Protein AF-0000000079784363 (afdb_homodimer)

Sequence (356 aa):
MTYLFDPSVLEKLSLDSIINGKDVTTNPDDKSHQYQLRPLKSSDYDYLRLLKQLTEVGDVSENDFDKRFNEFVARPRTYFIIVLEDLVSKKMVGCATLVVELKIIHKCSKRGHIEDVVVDEDCRKQGFGKLLIGTLIKVGEAEGCYKISLDCNQDKAIFYERNGFKQETISMCVRLSHMTYLFDPSVLEKLSLDSIINGKDVTTNPDDKSHQYQLRPLKSSDYDYLRLLKQLTEVGDVSENDFDKRFNEFVARPRTYFIIVLEDLVSKKMVGCATLVVELKIIHKCSKRGHIEDVVVDEDCRKQGFGKLLIGTLIKVGEAEGCYKISLDCNQDKAIFYERNGFKQETISMCVRLSH

Organism: Hymenolepis diminuta (NCBI:txid6216)

Foldseek 3Di:
DDFLDDLVLLVVFPLCVQCPPPQEDSDPVDPPGQKYKGGDDLPPPVVVVQLVVVDDPPDADNVNSNVVSVVSSVDPPAKGKMWMAGSVVRDTFWIKIWGWAFDPPPVRFIEIEIDRTGGHPVCPPVSVSLSRVLSSVRSCVVRGHPYYDYDDDPVCQVVVVVSVDDDDDHDDDDDDDD/DDFLDDLVLLVVFPLCVQCPPPQEDSDPPDPPGQKYKGGDDLPPPVVVVQLVVVDDPPDADNVNSNVVSVVSSVDPPAKGKMWMAGSVVRDTFWIKIWGWAFDPPPVRFIEIEIDRTGGHPVCPPVSVSLSRVLSSVRSCVVRGHPYYDYDDDPVCQVVVVVSVDDDDDHDDDDDDDD

Solvent-accessible surface area (backbone atoms only — not comparable to full-atom values): 19461 Å² total; per-residue (Å²): 128,49,58,62,50,70,51,62,66,61,52,71,46,89,47,61,84,60,41,59,95,48,56,59,35,46,49,90,84,59,77,87,38,51,27,37,45,40,46,40,44,68,73,48,66,70,53,52,64,55,49,48,77,74,45,68,30,68,85,65,48,72,67,54,49,47,52,49,49,50,55,49,51,65,29,75,89,26,63,49,44,37,31,34,30,31,63,81,80,69,41,72,42,29,36,31,29,34,40,49,40,85,38,64,51,55,48,53,28,27,37,28,37,50,42,77,73,39,56,33,83,92,53,56,93,70,54,54,64,58,35,52,52,54,48,47,52,52,50,33,50,74,73,47,22,45,33,38,33,34,72,41,50,73,90,51,44,62,65,43,41,75,71,62,29,42,78,75,34,34,24,32,34,37,76,43,89,129,130,48,58,61,49,70,51,62,66,60,53,73,48,90,47,60,84,61,41,60,94,48,59,60,34,43,49,90,84,58,77,88,40,51,27,36,46,40,45,40,43,68,74,48,67,69,53,55,62,54,48,48,76,74,46,69,31,67,85,65,49,73,65,53,48,46,52,50,50,49,54,48,53,64,29,77,87,27,64,49,44,36,31,35,29,31,62,81,80,68,40,73,43,31,36,32,29,34,40,47,40,86,38,66,51,54,47,53,26,26,36,28,37,51,43,77,73,40,57,32,82,92,53,56,94,70,53,56,65,58,34,50,52,53,48,47,52,52,50,34,51,75,73,47,22,45,33,37,32,36,72,40,52,75,88,50,44,64,63,45,40,75,72,62,30,41,78,75,36,34,24,33,34,35,75,42,89,130

Structure (mmCIF, N/CA/C/O backbone):
data_AF-0000000079784363-model_v1
#
loop_
_entity.id
_entity.type
_entity.pdbx_description
1 polymer 'Glucosamine 6-phosphate N-acetyltransferase'
#
loop_
_atom_site.group_PDB
_atom_site.id
_atom_site.type_symbol
_atom_site.label_atom_id
_atom_site.label_alt_id
_atom_site.label_comp_id
_atom_site.label_asym_id
_atom_site.label_entity_id
_atom_site.label_seq_id
_atom_site.pdbx_PDB_ins_code
_atom_site.Cartn_x
_atom_site.Cartn_y
_atom_site.Cartn_z
_atom_site.occupancy
_atom_site.B_iso_or_equiv
_atom_site.auth_seq_id
_atom_site.auth_comp_id
_atom_site.auth_asym_id
_atom_site.auth_atom_id
_atom_site.pdbx_PDB_model_num
ATOM 1 N N . MET A 1 1 ? -19.406 13.695 13.875 1 86.31 1 MET A N 1
ATOM 2 C CA . MET A 1 1 ? -17.969 13.742 13.672 1 86.31 1 MET A CA 1
ATOM 3 C C . MET A 1 1 ? -17.297 12.508 14.266 1 86.31 1 MET A C 1
ATOM 5 O O . MET A 1 1 ? -17.547 12.148 15.414 1 86.31 1 MET A O 1
ATOM 9 N N . THR A 1 2 ? -16.531 11.758 13.469 1 94.81 2 THR A N 1
ATOM 10 C CA . THR A 1 2 ? -15.828 10.578 13.953 1 94.81 2 THR A CA 1
ATOM 11 C C . THR A 1 2 ? -14.375 10.57 13.469 1 94.81 2 THR A C 1
ATOM 13 O O . THR A 1 2 ? -14.07 11.117 12.406 1 94.81 2 THR A O 1
ATOM 16 N N . TYR A 1 3 ? -13.492 10.102 14.391 1 96.88 3 TYR A N 1
ATOM 17 C CA . TYR A 1 3 ? -12.102 9.891 13.984 1 96.88 3 TYR A CA 1
ATOM 18 C C . TYR A 1 3 ? -11.977 8.68 13.07 1 96.88 3 TYR A C 1
ATOM 20 O O . TYR A 1 3 ? -12.742 7.719 13.188 1 96.88 3 TYR A O 1
ATOM 28 N N . LEU A 1 4 ? -11.062 8.789 12.172 1 97.94 4 LEU A N 1
ATOM 29 C CA . LEU A 1 4 ? -10.812 7.684 11.25 1 97.94 4 LEU A CA 1
ATOM 30 C C . LEU A 1 4 ? -10.453 6.414 12.016 1 97.94 4 LEU A C 1
ATOM 32 O O . LEU A 1 4 ? -10.844 5.312 11.617 1 97.94 4 LEU A O 1
ATOM 36 N N . PHE A 1 5 ? -9.672 6.531 13.039 1 97.56 5 PHE A N 1
ATOM 37 C CA . PHE A 1 5 ? -9.367 5.449 13.961 1 97.56 5 PHE A CA 1
ATOM 38 C C . PHE A 1 5 ? -9.289 5.965 15.398 1 97.56 5 PHE A C 1
ATOM 40 O O . PHE A 1 5 ? -9.312 7.176 15.625 1 97.56 5 PHE A O 1
ATOM 47 N N . ASP A 1 6 ? -9.273 5.059 16.375 1 96.44 6 ASP A N 1
ATOM 48 C CA . ASP A 1 6 ? -9.281 5.426 17.781 1 96.44 6 ASP A CA 1
ATOM 49 C C . ASP A 1 6 ? -8.047 6.25 18.141 1 96.44 6 ASP A C 1
ATOM 51 O O . ASP A 1 6 ? -6.918 5.777 18 1 96.44 6 ASP A O 1
ATOM 55 N N . PRO A 1 7 ? -8.273 7.484 18.656 1 96 7 PRO A N 1
ATOM 56 C CA . PRO A 1 7 ? -7.141 8.352 19 1 96 7 PRO A CA 1
ATOM 57 C C . PRO A 1 7 ? -6.199 7.719 20.031 1 96 7 PRO A C 1
ATOM 59 O O . PRO A 1 7 ? -5.027 8.102 20.109 1 96 7 PRO A O 1
ATOM 62 N N . SER A 1 8 ? -6.664 6.793 20.797 1 95.88 8 SER A N 1
ATOM 63 C CA . SER A 1 8 ? -5.84 6.137 21.812 1 95.88 8 SER A CA 1
ATOM 64 C C . SER A 1 8 ? -4.652 5.422 21.172 1 95.88 8 SER A C 1
ATOM 66 O O . SER A 1 8 ? -3.65 5.152 21.844 1 95.88 8 SER A O 1
ATOM 68 N N . VAL A 1 9 ? -4.777 5.117 19.906 1 96.19 9 VAL A N 1
ATOM 69 C CA . VAL A 1 9 ? -3.682 4.5 19.156 1 96.19 9 VAL A CA 1
ATOM 70 C C . VAL A 1 9 ? -2.445 5.391 19.234 1 96.19 9 VAL A C 1
ATOM 72 O O . VAL A 1 9 ? -1.327 4.902 19.406 1 96.19 9 VAL A O 1
ATOM 75 N N . LEU A 1 10 ? -2.65 6.676 19.094 1 96.88 10 LEU A N 1
ATOM 76 C CA . LEU A 1 10 ? -1.543 7.629 19.141 1 96.88 10 LEU A CA 1
ATOM 77 C C . LEU A 1 10 ? -1.116 7.91 20.562 1 96.88 10 LEU A C 1
ATOM 79 O O . LEU A 1 10 ? 0.073 8.078 20.844 1 96.88 10 LEU A O 1
ATOM 83 N N . GLU A 1 11 ? -2.043 7.965 21.422 1 94.56 11 GLU A N 1
ATOM 84 C CA . GLU A 1 11 ? -1.768 8.281 22.828 1 94.56 11 GLU A CA 1
ATOM 85 C C . GLU A 1 11 ? -0.882 7.215 23.469 1 94.56 11 GLU A C 1
ATOM 87 O O . GLU A 1 11 ? -0.106 7.516 24.375 1 94.56 11 GLU A O 1
ATOM 92 N N . LYS A 1 12 ? -1.018 5.996 23.047 1 94.12 12 LYS A N 1
ATOM 93 C CA . LYS A 1 12 ? -0.324 4.867 23.672 1 94.12 12 LYS A CA 1
ATOM 94 C C . LYS A 1 12 ? 1.102 4.742 23.141 1 94.12 12 LYS A C 1
ATOM 96 O O . LYS A 1 12 ? 1.9 3.967 23.672 1 94.12 12 LYS A O 1
ATOM 101 N N . LEU A 1 13 ? 1.376 5.488 22.094 1 94 13 LEU A N 1
ATOM 102 C CA . LEU A 1 13 ? 2.709 5.41 21.516 1 94 13 LEU A CA 1
ATOM 103 C C . LEU A 1 13 ? 3.721 6.176 22.359 1 94 13 LEU A C 1
ATOM 105 O O . LEU A 1 13 ? 3.391 7.207 22.953 1 94 13 LEU A O 1
ATOM 109 N N . SER A 1 14 ? 4.898 5.668 22.516 1 89.44 14 SER A N 1
ATOM 110 C CA . SER A 1 14 ? 5.996 6.402 23.125 1 89.44 14 SER A CA 1
ATOM 111 C C . SER A 1 14 ? 6.578 7.441 22.172 1 89.44 14 SER A C 1
ATOM 113 O O . SER A 1 14 ? 7.559 7.172 21.484 1 89.44 14 SER A O 1
ATOM 115 N N . LEU A 1 15 ? 5.965 8.594 22.188 1 91.5 15 LEU A N 1
ATOM 116 C CA . LEU A 1 15 ? 6.344 9.609 21.203 1 91.5 15 LEU A CA 1
ATOM 117 C C . LEU A 1 15 ? 7.195 10.695 21.859 1 91.5 15 LEU A C 1
ATOM 119 O O . LEU A 1 15 ? 7.508 11.703 21.219 1 91.5 15 LEU A O 1
ATOM 123 N N . ASP A 1 16 ? 7.57 10.562 23.031 1 87.38 16 ASP A N 1
ATOM 124 C CA . ASP A 1 16 ? 8.258 11.594 23.797 1 87.38 16 ASP A CA 1
ATOM 125 C C . ASP A 1 16 ? 9.5 12.102 23.062 1 87.38 16 ASP A C 1
ATOM 127 O O . ASP A 1 16 ? 9.719 13.305 22.953 1 87.38 16 ASP A O 1
ATOM 131 N N . SER A 1 17 ? 10.25 11.195 22.562 1 86 17 SER A N 1
ATOM 132 C CA . SER A 1 17 ? 11.484 11.578 21.891 1 86 17 SER A CA 1
ATOM 133 C C . SER A 1 17 ? 11.211 12.328 20.594 1 86 17 SER A C 1
ATOM 135 O O . SER A 1 17 ? 12.023 13.141 20.156 1 86 17 SER A O 1
ATOM 137 N N . ILE A 1 18 ? 10.086 12.141 20.016 1 87.75 18 ILE A N 1
ATOM 138 C CA . ILE A 1 18 ? 9.734 12.703 18.719 1 87.75 18 ILE A CA 1
ATOM 139 C C . ILE A 1 18 ? 9.094 14.07 18.891 1 87.75 18 ILE A C 1
ATOM 141 O O . ILE A 1 18 ? 9.305 14.977 18.094 1 87.75 18 ILE A O 1
ATOM 145 N N . ILE A 1 19 ? 8.328 14.164 20 1 86.88 19 ILE A N 1
ATOM 146 C CA . ILE A 1 19 ? 7.566 15.398 20.188 1 86.88 19 ILE A CA 1
ATOM 147 C C . ILE A 1 19 ? 8.344 16.359 21.078 1 86.88 19 ILE A C 1
ATOM 149 O O . ILE A 1 19 ? 7.949 17.516 21.25 1 86.88 19 ILE A O 1
ATOM 153 N N . ASN A 1 20 ? 9.422 15.844 21.609 1 82.5 20 ASN A N 1
ATOM 154 C CA . ASN A 1 20 ? 10.195 16.672 22.531 1 82.5 20 ASN A CA 1
ATOM 155 C C . ASN A 1 20 ? 10.539 18.031 21.906 1 82.5 20 ASN A C 1
ATOM 157 O O . ASN A 1 20 ? 11.023 18.094 20.781 1 82.5 20 ASN A O 1
ATOM 161 N N . GLY A 1 21 ? 10.305 19.031 22.656 1 82.62 21 GLY A N 1
ATOM 162 C CA . GLY A 1 21 ? 10.617 20.375 22.219 1 82.62 21 GLY A CA 1
ATOM 163 C C . GLY A 1 21 ? 9.531 21 21.359 1 82.62 21 GLY A C 1
ATOM 164 O O . GLY A 1 21 ? 9.625 22.172 20.984 1 82.62 21 GLY A O 1
ATOM 165 N N . LYS A 1 22 ? 8.609 20.141 21.094 1 87.56 22 LYS A N 1
ATOM 166 C CA . LYS A 1 22 ? 7.488 20.656 20.312 1 87.56 22 LYS A CA 1
ATOM 167 C C . LYS A 1 22 ? 6.246 20.812 21.188 1 87.56 22 LYS A C 1
ATOM 169 O O . LYS A 1 22 ? 6.062 20.078 22.156 1 87.56 22 LYS A O 1
ATOM 174 N N . ASP A 1 23 ? 5.508 21.828 21.172 1 94.25 23 ASP A N 1
ATOM 175 C CA . ASP A 1 23 ? 4.27 22.031 21.922 1 94.25 23 ASP A CA 1
ATOM 176 C C . ASP A 1 23 ? 3.115 21.266 21.297 1 94.25 23 ASP A C 1
ATOM 178 O O . ASP A 1 23 ? 2.125 21.844 20.859 1 94.25 23 ASP A O 1
ATOM 182 N N . VAL A 1 24 ? 3.285 19.875 21.234 1 96.62 24 VAL A N 1
ATOM 183 C CA . VAL A 1 24 ? 2.342 18.984 20.562 1 96.62 24 VAL A CA 1
ATOM 184 C C . VAL A 1 24 ? 1.723 18.031 21.578 1 96.62 24 VAL A C 1
ATOM 186 O O . VAL A 1 24 ? 2.418 17.5 22.453 1 96.62 24 VAL A O 1
ATOM 189 N N . THR A 1 25 ? 0.458 17.797 21.578 1 96.12 25 THR A N 1
ATOM 190 C CA . THR A 1 25 ? -0.234 16.797 22.391 1 96.12 25 THR A CA 1
ATOM 191 C C . THR A 1 25 ? -0.938 15.773 21.5 1 96.12 25 THR A C 1
ATOM 193 O O . THR A 1 25 ? -1.3 16.062 20.359 1 96.12 25 THR A O 1
ATOM 196 N N . THR A 1 26 ? -1.077 14.516 21.953 1 95.88 26 THR A N 1
ATOM 197 C CA . THR A 1 26 ? -1.879 13.492 21.281 1 95.88 26 THR A CA 1
ATOM 198 C C . THR A 1 26 ? -3.188 13.258 22.031 1 95.88 26 THR A C 1
ATOM 200 O O . THR A 1 26 ? -4.031 12.477 21.594 1 95.88 26 THR A O 1
ATOM 203 N N . ASN A 1 27 ? -3.262 13.914 23.172 1 93.44 27 ASN A N 1
ATOM 204 C CA . ASN A 1 27 ? -4.48 13.828 23.969 1 93.44 27 ASN A CA 1
ATOM 205 C C . ASN A 1 27 ? -5.57 14.75 23.438 1 93.44 27 ASN A C 1
ATOM 207 O O . ASN A 1 27 ? -5.418 15.969 23.438 1 93.44 27 ASN A O 1
ATOM 211 N N . PRO A 1 28 ? -6.652 14.172 22.984 1 91.5 28 PRO A N 1
ATOM 212 C CA . PRO A 1 28 ? -7.703 15 22.391 1 91.5 28 PRO A CA 1
ATOM 213 C C . PRO A 1 28 ? -8.312 15.992 23.375 1 91.5 28 PRO A C 1
ATOM 215 O O . PRO A 1 28 ? -8.891 17 22.969 1 91.5 28 PRO A O 1
ATOM 218 N N . ASP A 1 29 ? -8.148 15.789 24.641 1 92.25 29 ASP A N 1
ATOM 219 C CA . ASP A 1 29 ? -8.781 16.625 25.656 1 92.25 29 ASP A CA 1
ATOM 220 C C . ASP A 1 29 ? -7.812 17.688 26.172 1 92.25 29 ASP A C 1
ATOM 222 O O . ASP A 1 29 ? -8.203 18.578 26.938 1 92.25 29 ASP A O 1
ATOM 226 N N . ASP A 1 30 ? -6.562 17.547 25.781 1 91.12 30 ASP A N 1
ATOM 227 C CA . ASP A 1 30 ? -5.555 18.516 26.203 1 91.12 30 ASP A CA 1
ATOM 228 C C . ASP A 1 30 ? -5.52 19.719 25.266 1 91.12 30 ASP A C 1
ATOM 230 O O . ASP A 1 30 ? -5.098 19.609 24.125 1 91.12 30 ASP A O 1
ATOM 234 N N . LYS A 1 31 ? -5.84 20.859 25.828 1 89.75 31 LYS A N 1
ATOM 235 C CA . LYS A 1 31 ? -5.875 22.078 25.016 1 89.75 31 LYS A CA 1
ATOM 236 C C . LYS A 1 31 ? -4.793 23.062 25.438 1 89.75 31 LYS A C 1
ATOM 238 O O . LYS A 1 31 ? -4.844 24.234 25.094 1 89.75 31 LYS A O 1
ATOM 243 N N . SER A 1 32 ? -3.867 22.562 26.188 1 93.88 32 SER A N 1
ATOM 244 C CA . SER A 1 32 ? -2.83 23.438 26.734 1 93.88 32 SER A CA 1
ATOM 245 C C . SER A 1 32 ? -1.637 23.531 25.781 1 93.88 32 SER A C 1
ATOM 247 O O . SER A 1 32 ? -0.716 24.328 26.016 1 93.88 32 SER A O 1
ATOM 249 N N . HIS A 1 33 ? -1.674 22.812 24.75 1 95.88 33 HIS A N 1
ATOM 250 C CA . HIS A 1 33 ? -0.591 22.812 23.781 1 95.88 33 HIS A CA 1
ATOM 251 C C . HIS A 1 33 ? -0.989 23.562 22.516 1 95.88 33 HIS A C 1
ATOM 253 O O . HIS A 1 33 ? -2.178 23.766 22.266 1 95.88 33 HIS A O 1
ATOM 259 N N . GLN A 1 34 ? -0.022 23.953 21.75 1 96.75 34 GLN A N 1
ATOM 260 C CA . GLN A 1 34 ? -0.292 24.672 20.516 1 96.75 34 GLN A CA 1
ATOM 261 C C . GLN A 1 34 ? -0.789 23.734 19.422 1 96.75 34 GLN A C 1
ATOM 263 O O . GLN A 1 34 ? -1.687 24.078 18.656 1 96.75 34 GLN A O 1
ATOM 268 N N . TYR A 1 35 ? -0.199 22.562 19.375 1 97.19 35 TYR A N 1
ATOM 269 C CA . TYR A 1 35 ? -0.545 21.641 18.297 1 97.19 35 TYR A CA 1
ATOM 270 C C . TYR A 1 35 ? -1.118 20.344 18.859 1 97.19 35 TYR A C 1
ATOM 272 O O . TYR A 1 35 ? -0.753 19.922 19.969 1 97.19 35 TYR A O 1
ATOM 280 N N . GLN A 1 36 ? -2.016 19.703 18.125 1 97.62 36 GLN A N 1
ATOM 281 C CA . GLN A 1 36 ? -2.547 18.391 18.422 1 97.62 36 GLN A CA 1
ATOM 282 C C . GLN A 1 36 ? -2.311 17.422 17.25 1 97.62 36 GLN A C 1
ATOM 284 O O . GLN A 1 36 ? -2.609 17.75 16.109 1 97.62 36 GLN A O 1
ATOM 289 N N . LEU A 1 37 ? -1.617 16.344 17.562 1 98 37 LEU A N 1
ATOM 290 C CA . LEU A 1 37 ? -1.502 15.234 16.625 1 98 37 LEU A CA 1
ATOM 291 C C . LEU A 1 37 ? -2.664 14.258 16.797 1 98 37 LEU A C 1
ATOM 293 O O . LEU A 1 37 ? -2.863 13.703 17.875 1 98 37 LEU A O 1
ATOM 297 N N . ARG A 1 38 ? -3.418 14.016 15.727 1 98.12 38 ARG A N 1
ATOM 298 C CA . ARG A 1 38 ? -4.637 13.227 15.836 1 98.12 38 ARG A CA 1
ATOM 299 C C . ARG A 1 38 ? -4.949 12.516 14.523 1 98.12 38 ARG A C 1
ATOM 301 O O . ARG A 1 38 ? -4.391 12.859 13.484 1 98.12 38 ARG A O 1
ATOM 308 N N . PRO A 1 39 ? -5.863 11.477 14.609 1 98.5 39 PRO A N 1
ATOM 309 C CA . PRO A 1 39 ? -6.359 10.906 13.352 1 98.5 39 PRO A CA 1
ATOM 310 C C . PRO A 1 39 ? -7.223 11.883 12.562 1 98.5 39 PRO A C 1
ATOM 312 O O . PRO A 1 39 ? -7.781 12.828 13.133 1 98.5 39 PRO A O 1
ATOM 315 N N . LEU A 1 40 ? -7.262 11.719 11.258 1 98.5 40 LEU A N 1
ATOM 316 C CA . LEU A 1 40 ? -8.203 12.445 10.414 1 98.5 40 LEU A CA 1
ATOM 317 C C . LEU A 1 40 ? -9.633 12.266 10.914 1 98.5 40 LEU A C 1
ATOM 319 O O . LEU A 1 40 ? -10.008 11.18 11.359 1 98.5 40 LEU A O 1
ATOM 323 N N . LYS A 1 41 ? -10.414 13.352 10.844 1 97.69 41 LYS A N 1
ATOM 324 C CA . LYS A 1 41 ? -11.828 13.32 11.219 1 97.69 41 LYS A CA 1
ATOM 325 C C . LYS A 1 41 ? -12.719 13.391 9.984 1 97.69 41 LYS A C 1
ATOM 327 O O . LYS A 1 41 ? -12.305 13.898 8.938 1 97.69 41 LYS A O 1
ATOM 332 N N . SER A 1 42 ? -13.961 12.883 10.195 1 97.94 42 SER A N 1
ATOM 333 C CA . SER A 1 42 ? -14.938 12.922 9.109 1 97.94 42 SER A CA 1
ATOM 334 C C . SER A 1 42 ? -15.281 14.359 8.734 1 97.94 42 SER A C 1
ATOM 336 O O . SER A 1 42 ? -15.734 14.617 7.613 1 97.94 42 SER A O 1
ATOM 338 N N . SER A 1 43 ? -14.992 15.328 9.594 1 97.31 43 SER A N 1
ATOM 339 C CA . SER A 1 43 ? -15.344 16.734 9.359 1 97.31 43 SER A CA 1
ATOM 340 C C . SER A 1 43 ? -14.164 17.5 8.773 1 97.31 43 SER A C 1
ATOM 342 O O . SER A 1 43 ? -14.258 18.719 8.555 1 97.31 43 SER A O 1
ATOM 344 N N . ASP A 1 44 ? -13.047 16.844 8.547 1 97.94 44 ASP A N 1
ATOM 345 C CA . ASP A 1 44 ? -11.805 17.516 8.148 1 97.94 44 ASP A CA 1
ATOM 346 C C . ASP A 1 44 ? -11.766 17.719 6.633 1 97.94 44 ASP A C 1
ATOM 348 O O . ASP A 1 44 ? -10.766 17.391 5.984 1 97.94 44 ASP A O 1
ATOM 352 N N . TYR A 1 45 ? -12.828 18.359 6.117 1 97.06 45 TYR A N 1
ATOM 353 C CA . TYR A 1 45 ? -12.844 18.625 4.68 1 97.06 45 TYR A CA 1
ATOM 354 C C . TYR A 1 45 ? -11.688 19.516 4.273 1 97.06 45 TYR A C 1
ATOM 356 O O . TYR A 1 45 ? -11.141 19.375 3.178 1 97.06 45 TYR A O 1
ATOM 364 N N . ASP A 1 46 ? -11.273 20.375 5.094 1 94.5 46 ASP A N 1
ATOM 365 C CA . ASP A 1 46 ? -10.188 21.312 4.812 1 94.5 46 ASP A CA 1
ATOM 366 C C . ASP A 1 46 ? -8.859 20.578 4.68 1 94.5 46 ASP A C 1
ATOM 368 O O . ASP A 1 46 ? -7.84 21.172 4.32 1 94.5 46 ASP A O 1
ATOM 372 N N . TYR A 1 47 ? -8.883 19.266 4.965 1 96.94 47 TYR A N 1
ATOM 373 C CA . TYR A 1 47 ? -7.77 18.359 4.703 1 96.94 47 TYR A CA 1
ATOM 374 C C . TYR A 1 47 ? -7.273 18.5 3.268 1 96.94 47 TYR A C 1
ATOM 376 O O . TYR A 1 47 ? -6.07 18.406 3.008 1 96.94 47 TYR A O 1
ATOM 384 N N . LEU A 1 48 ? -8.156 18.828 2.332 1 97.81 48 LEU A N 1
ATOM 385 C CA . LEU A 1 48 ? -7.863 18.953 0.909 1 97.81 48 LEU A CA 1
ATOM 386 C C . LEU A 1 48 ? -6.91 20.109 0.654 1 97.81 48 LEU A C 1
ATOM 388 O O . LEU A 1 48 ? -6.105 20.078 -0.278 1 97.81 48 LEU A O 1
ATOM 392 N N . ARG A 1 49 ? -7.012 21.109 1.477 1 96.62 49 ARG A N 1
ATOM 393 C CA . ARG A 1 49 ? -6.125 22.266 1.345 1 96.62 49 ARG A CA 1
ATOM 394 C C . ARG A 1 49 ? -4.664 21.844 1.485 1 96.62 49 ARG A C 1
ATOM 396 O O . ARG A 1 49 ? -3.809 22.297 0.719 1 96.62 49 ARG A O 1
ATOM 403 N N . LEU A 1 50 ? -4.34 21 2.447 1 97.25 50 LEU A N 1
ATOM 404 C CA . LEU A 1 50 ? -2.988 20.484 2.648 1 97.25 50 LEU A CA 1
ATOM 405 C C . LEU A 1 50 ? -2.549 19.625 1.468 1 97.25 50 LEU A C 1
ATOM 407 O O . LEU A 1 50 ? -1.441 19.797 0.952 1 97.25 50 LEU A O 1
ATOM 411 N N . LEU A 1 51 ? -3.467 18.75 1.033 1 98.06 51 LEU A N 1
ATOM 412 C CA . LEU A 1 51 ? -3.139 17.812 -0.038 1 98.06 51 LEU A CA 1
ATOM 413 C C . LEU A 1 51 ? -2.842 18.547 -1.336 1 98.06 51 LEU A C 1
ATOM 415 O O . LEU A 1 51 ? -2.023 18.094 -2.141 1 98.06 51 LEU A O 1
ATOM 419 N N . LYS A 1 52 ? -3.453 19.719 -1.526 1 97.62 52 LYS A N 1
ATOM 420 C CA . LYS A 1 52 ? -3.258 20.516 -2.734 1 97.62 52 LYS A CA 1
ATOM 421 C C . LYS A 1 52 ? -1.811 20.984 -2.855 1 97.62 52 LYS A C 1
ATOM 423 O O . LYS A 1 52 ? -1.334 21.266 -3.957 1 97.62 52 LYS A O 1
ATOM 428 N N . GLN A 1 53 ? -1.178 21.125 -1.718 1 96.94 53 GLN A N 1
ATOM 429 C CA . GLN A 1 53 ? 0.219 21.547 -1.74 1 96.94 53 GLN A CA 1
ATOM 430 C C . GLN A 1 53 ? 1.127 20.406 -2.211 1 96.94 53 GLN A C 1
ATOM 432 O O . GLN A 1 53 ? 2.303 20.625 -2.506 1 96.94 53 GLN A O 1
ATOM 437 N N . LEU A 1 54 ? 0.591 19.203 -2.26 1 95.5 54 LEU A N 1
ATOM 438 C CA . LEU A 1 54 ? 1.354 18.016 -2.643 1 95.5 54 LEU A CA 1
ATOM 439 C C . LEU A 1 54 ? 1.188 17.719 -4.129 1 95.5 54 LEU A C 1
ATOM 441 O O . LEU A 1 54 ? 2.16 17.406 -4.816 1 95.5 54 LEU A O 1
ATOM 445 N N . THR A 1 55 ? -0.015 17.75 -4.602 1 94.75 55 THR A N 1
ATOM 446 C CA . THR A 1 55 ? -0.349 17.328 -5.961 1 94.75 55 THR A CA 1
ATOM 447 C C . THR A 1 55 ? -1.754 17.797 -6.336 1 94.75 55 THR A C 1
ATOM 449 O O . THR A 1 55 ? -2.406 18.5 -5.566 1 94.75 55 THR A O 1
ATOM 452 N N . GLU A 1 56 ? -2.18 17.344 -7.539 1 95.44 56 GLU A N 1
ATOM 453 C CA . GLU A 1 56 ? -3.533 17.641 -7.992 1 95.44 56 GLU A CA 1
ATOM 454 C C . GLU A 1 56 ? -4.57 16.875 -7.176 1 95.44 56 GLU A C 1
ATOM 456 O O . GLU A 1 56 ? -4.508 15.641 -7.082 1 95.44 56 GLU A O 1
ATOM 461 N N . VAL A 1 57 ? -5.438 17.578 -6.59 1 96.5 57 VAL A N 1
ATOM 462 C CA . VAL A 1 57 ? -6.516 16.938 -5.836 1 96.5 57 VAL A CA 1
ATOM 463 C C . VAL A 1 57 ? -7.754 16.812 -6.723 1 96.5 57 VAL A C 1
ATOM 465 O O . VAL A 1 57 ? -8.445 15.789 -6.676 1 96.5 57 VAL A O 1
ATOM 468 N N . GLY A 1 58 ? -7.945 17.75 -7.594 1 94.81 58 GLY A N 1
ATOM 469 C CA . GLY A 1 58 ? -9.109 17.766 -8.469 1 94.81 58 GLY A CA 1
ATOM 470 C C . GLY A 1 58 ? -10.375 18.203 -7.762 1 94.81 58 GLY A C 1
ATOM 471 O O . GLY A 1 58 ? -10.32 18.828 -6.703 1 94.81 58 GLY A O 1
ATOM 472 N N . ASP A 1 59 ? -11.516 18 -8.414 1 95.25 59 ASP A N 1
ATOM 473 C CA . ASP A 1 59 ? -12.805 18.406 -7.867 1 95.25 59 ASP A CA 1
ATOM 474 C C . ASP A 1 59 ? -13.383 17.344 -6.941 1 95.25 59 ASP A C 1
ATOM 476 O O . ASP A 1 59 ? -14.016 16.391 -7.398 1 95.25 59 ASP A O 1
ATOM 480 N N . VAL A 1 60 ? -13.141 17.547 -5.688 1 97.62 60 VAL A N 1
ATOM 481 C CA . VAL A 1 60 ? -13.664 16.656 -4.66 1 97.62 60 VAL A CA 1
ATOM 482 C C . VAL A 1 60 ? -14.734 17.375 -3.842 1 97.62 60 VAL A C 1
ATOM 484 O O . VAL A 1 60 ? -14.43 18.328 -3.119 1 97.62 60 VAL A O 1
ATOM 487 N N . SER A 1 61 ? -15.961 16.969 -3.916 1 97.94 61 SER A N 1
ATOM 488 C CA . SER A 1 61 ? -17.031 17.562 -3.125 1 97.94 61 SER A CA 1
ATOM 489 C C . SER A 1 61 ? -16.984 17.078 -1.68 1 97.94 61 SER A C 1
ATOM 491 O O . SER A 1 61 ? -16.297 16.094 -1.367 1 97.94 61 SER A O 1
ATOM 493 N N . GLU A 1 62 ? -17.719 17.75 -0.889 1 97.62 62 GLU A N 1
ATOM 494 C CA . GLU A 1 62 ? -17.844 17.297 0.493 1 97.62 62 GLU A CA 1
ATOM 495 C C . GLU A 1 62 ? -18.453 15.898 0.561 1 97.62 62 GLU A C 1
ATOM 497 O O . GLU A 1 62 ? -18.047 15.086 1.4 1 97.62 62 GLU A O 1
ATOM 502 N N . ASN A 1 63 ? -19.359 15.711 -0.346 1 98 63 ASN A N 1
ATOM 503 C CA . ASN A 1 63 ? -19.984 14.391 -0.41 1 98 63 ASN A CA 1
ATOM 504 C C . ASN A 1 63 ? -18.969 13.312 -0.816 1 98 63 ASN A C 1
ATOM 506 O O . ASN A 1 63 ? -18.984 12.211 -0.268 1 98 63 ASN A O 1
ATOM 510 N N . ASP A 1 64 ? -18.188 13.625 -1.777 1 98 64 ASP A N 1
ATOM 511 C CA . ASP A 1 64 ? -17.141 12.695 -2.189 1 98 64 ASP A CA 1
ATOM 512 C C . ASP A 1 64 ? -16.188 12.391 -1.036 1 98 64 ASP A C 1
ATOM 514 O O . ASP A 1 64 ? -15.789 11.242 -0.833 1 98 64 ASP A O 1
ATOM 518 N N . PHE A 1 65 ? -15.828 13.445 -0.337 1 98.38 65 PHE A N 1
ATOM 519 C CA . PHE A 1 65 ? -14.945 13.297 0.816 1 98.38 65 PHE A CA 1
ATOM 520 C C . PHE A 1 65 ? -15.57 12.375 1.858 1 98.38 65 PHE A C 1
ATOM 522 O O . PHE A 1 65 ? -14.906 11.469 2.371 1 98.38 65 PHE A O 1
ATOM 529 N N . ASP A 1 66 ? -16.797 12.586 2.139 1 98.12 66 ASP A N 1
ATOM 530 C CA . ASP A 1 66 ? -17.516 11.781 3.123 1 98.12 66 ASP A CA 1
ATOM 531 C C . ASP A 1 66 ? -17.562 10.312 2.709 1 98.12 66 ASP A C 1
ATOM 533 O O . ASP A 1 66 ? -17.344 9.422 3.537 1 98.12 66 ASP A O 1
ATOM 537 N N . LYS A 1 67 ? -17.859 10.109 1.481 1 98.19 67 LYS A N 1
ATOM 538 C CA . LYS A 1 67 ? -17.906 8.75 0.961 1 98.19 67 LYS A CA 1
ATOM 539 C C . LYS A 1 67 ? -16.547 8.062 1.083 1 98.19 67 LYS A C 1
ATOM 541 O O . LYS A 1 67 ? -16.469 6.918 1.539 1 98.19 67 LYS A O 1
ATOM 546 N N . ARG A 1 68 ? -15.555 8.75 0.678 1 98.38 68 ARG A N 1
ATOM 547 C CA . ARG A 1 68 ? -14.211 8.195 0.746 1 98.38 68 ARG A CA 1
ATOM 548 C C . ARG A 1 68 ? -13.797 7.938 2.191 1 98.38 68 ARG A C 1
ATOM 550 O O . ARG A 1 68 ? -13.203 6.902 2.5 1 98.38 68 ARG A O 1
ATOM 557 N N . PHE A 1 69 ? -14.078 8.883 3.045 1 98.5 69 PHE A N 1
ATOM 558 C CA . PHE A 1 69 ? -13.789 8.711 4.465 1 98.5 69 PHE A CA 1
ATOM 559 C C . PHE A 1 69 ? -14.422 7.43 4.992 1 98.5 69 PHE A C 1
ATOM 561 O O . PHE A 1 69 ? -13.766 6.645 5.684 1 98.5 69 PHE A O 1
ATOM 568 N N . ASN A 1 70 ? -15.602 7.215 4.617 1 97.81 70 ASN A N 1
ATOM 569 C CA . ASN A 1 70 ? -16.297 6.012 5.059 1 97.81 70 ASN A CA 1
ATOM 570 C C . ASN A 1 70 ? -15.672 4.75 4.48 1 97.81 70 ASN A C 1
ATOM 572 O O . ASN A 1 70 ? -15.656 3.701 5.129 1 97.81 70 ASN A O 1
ATOM 576 N N . GLU A 1 71 ? -15.195 4.859 3.281 1 98.06 71 GLU A N 1
ATOM 577 C CA . GLU A 1 71 ? -14.5 3.723 2.686 1 98.06 71 GLU A CA 1
ATOM 578 C C . GLU A 1 71 ? -13.219 3.404 3.445 1 98.06 71 GLU A C 1
ATOM 580 O O . GLU A 1 71 ? -12.844 2.236 3.588 1 98.06 71 GLU A O 1
ATOM 585 N N . PHE A 1 72 ? -12.5 4.492 3.885 1 98.19 72 PHE A N 1
ATOM 586 C CA . PHE A 1 72 ? -11.344 4.273 4.742 1 98.19 72 PHE A CA 1
ATOM 587 C C . PHE A 1 72 ? -11.734 3.496 5.992 1 98.19 72 PHE A C 1
ATOM 589 O O . PHE A 1 72 ? -11.086 2.51 6.348 1 98.19 72 PHE A O 1
ATOM 596 N N . VAL A 1 73 ? -12.789 3.934 6.59 1 96.75 73 VAL A N 1
ATOM 597 C CA . VAL A 1 73 ? -13.242 3.373 7.855 1 96.75 73 VAL A CA 1
ATOM 598 C C . VAL A 1 73 ? -13.633 1.908 7.664 1 96.75 73 VAL A C 1
ATOM 600 O O . VAL A 1 73 ? -13.414 1.081 8.555 1 96.75 73 VAL A O 1
ATOM 603 N N . ALA A 1 74 ? -14.109 1.572 6.512 1 96.19 74 ALA A N 1
ATOM 604 C CA . ALA A 1 74 ? -14.609 0.23 6.227 1 96.19 74 ALA A CA 1
ATOM 605 C C . ALA A 1 74 ? -13.461 -0.752 6.023 1 96.19 74 ALA A C 1
ATOM 607 O O . ALA A 1 74 ? -13.688 -1.95 5.836 1 96.19 74 ALA A O 1
ATOM 608 N N . ARG A 1 75 ? -12.25 -0.334 6.051 1 96.44 75 ARG A N 1
ATOM 609 C CA . ARG A 1 75 ? -11.047 -1.15 5.934 1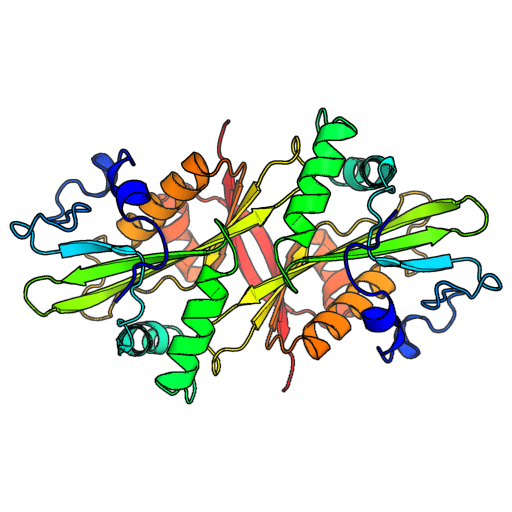 96.44 75 ARG A CA 1
ATOM 610 C C . ARG A 1 75 ? -10.242 -1.125 7.227 1 96.44 75 ARG A C 1
ATOM 612 O O . ARG A 1 75 ? -9.297 -0.347 7.363 1 96.44 75 ARG A O 1
ATOM 619 N N . PRO A 1 76 ? -10.562 -2.02 8.031 1 90.31 76 PRO A N 1
ATOM 620 C CA . PRO A 1 76 ? -10 -1.955 9.383 1 90.31 76 PRO A CA 1
ATOM 621 C C . PRO A 1 76 ? -8.477 -2.078 9.391 1 90.31 76 PRO A C 1
ATOM 623 O O . PRO A 1 76 ? -7.922 -2.938 8.711 1 90.31 76 PRO A O 1
ATOM 626 N N . ARG A 1 77 ? -7.938 -1.151 10.164 1 95.38 77 ARG A N 1
ATOM 627 C CA . ARG A 1 77 ? -6.512 -1.168 10.477 1 95.38 77 ARG A CA 1
ATOM 628 C C . ARG A 1 77 ? -5.672 -1.108 9.211 1 95.38 77 ARG A C 1
ATOM 630 O O . ARG A 1 77 ? -4.641 -1.775 9.109 1 95.38 77 ARG A O 1
ATOM 637 N N . THR A 1 78 ? -6.184 -0.463 8.219 1 98.31 78 THR A N 1
ATOM 638 C CA . THR A 1 78 ? -5.492 -0.364 6.938 1 98.31 78 THR A CA 1
ATOM 639 C C . THR A 1 78 ? -4.926 1.038 6.734 1 98.31 78 THR A C 1
ATOM 641 O O . THR A 1 78 ? -3.779 1.193 6.309 1 98.31 78 THR A O 1
ATOM 644 N N . TYR A 1 79 ? -5.793 1.995 7.094 1 98.69 79 TYR A 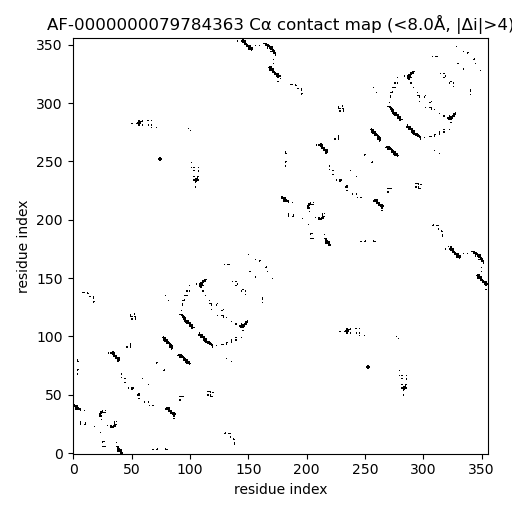N 1
ATOM 645 C CA . TYR A 1 79 ? -5.406 3.383 6.871 1 98.69 79 TYR A CA 1
ATOM 646 C C . TYR A 1 79 ? -5.203 4.113 8.195 1 98.69 79 TYR A C 1
ATOM 648 O O . TYR A 1 79 ? -6.137 4.238 8.992 1 98.69 79 TYR A O 1
ATOM 656 N N . PHE A 1 80 ? -4.012 4.598 8.406 1 98.75 80 PHE A N 1
ATOM 657 C CA . PHE A 1 80 ? -3.691 5.508 9.5 1 98.75 80 PHE A CA 1
ATOM 658 C C . PHE A 1 80 ? -3.309 6.883 8.969 1 98.75 80 PHE A C 1
ATOM 660 O O . PHE A 1 80 ? -2.133 7.145 8.703 1 98.75 80 PHE A O 1
ATOM 667 N N . ILE A 1 81 ? -4.293 7.707 8.836 1 98.81 81 ILE A N 1
ATOM 668 C CA . ILE A 1 81 ? -4.082 9.086 8.406 1 98.81 81 ILE A CA 1
ATOM 669 C C . ILE A 1 81 ? -4.02 10 9.625 1 98.81 81 ILE A C 1
ATOM 671 O O . ILE A 1 81 ? -4.992 10.117 10.375 1 98.81 81 ILE A O 1
ATOM 675 N N . ILE A 1 82 ? -2.895 10.625 9.781 1 98.75 82 ILE A N 1
ATOM 676 C CA . ILE A 1 82 ? -2.723 11.492 10.938 1 98.75 82 ILE A CA 1
ATOM 677 C C . ILE A 1 82 ? -2.578 12.945 10.477 1 98.75 82 ILE A C 1
ATOM 679 O O . ILE A 1 82 ? -2.09 13.203 9.375 1 98.75 82 ILE A O 1
ATOM 683 N N . VAL A 1 83 ? -3.008 13.789 11.305 1 98.5 83 VAL A N 1
ATOM 684 C CA . VAL A 1 83 ? -3.002 15.227 11.023 1 98.5 83 VAL A CA 1
ATOM 685 C C . VAL A 1 83 ? -2.467 15.984 12.234 1 98.5 83 VAL A C 1
ATOM 687 O O . VAL A 1 83 ? -2.711 15.602 13.375 1 98.5 83 VAL A O 1
ATOM 690 N N . LEU A 1 84 ? -1.64 16.953 11.93 1 98.12 84 LEU A N 1
ATOM 691 C CA . LEU A 1 84 ? -1.216 17.938 12.922 1 98.12 84 LEU A CA 1
ATOM 692 C C . LEU A 1 84 ? -2.061 19.203 12.828 1 98.12 84 LEU A C 1
ATOM 694 O O . LEU A 1 84 ? -2.049 19.875 11.797 1 98.12 84 LEU A O 1
ATOM 698 N N . GLU A 1 85 ? -2.762 19.531 13.898 1 97.81 85 GLU A N 1
ATOM 699 C CA . GLU A 1 85 ? -3.648 20.688 13.914 1 97.81 85 GLU A CA 1
ATOM 700 C C . GLU A 1 85 ? -3.129 21.766 14.852 1 97.81 85 GLU A C 1
ATOM 702 O O . GLU A 1 85 ? -2.762 21.484 15.992 1 97.81 85 GLU A O 1
ATOM 707 N N . ASP A 1 86 ? -3.041 22.969 14.359 1 97.12 86 ASP A N 1
ATOM 708 C CA . ASP A 1 86 ? -2.822 24.125 15.219 1 97.12 86 ASP A CA 1
ATOM 709 C C . ASP A 1 86 ? -4.086 24.484 16 1 97.12 86 ASP A C 1
ATOM 711 O O . ASP A 1 86 ? -5.082 24.906 15.414 1 97.12 86 ASP A O 1
ATOM 715 N N . LEU A 1 87 ? -4.016 24.359 17.297 1 96.31 87 LEU A N 1
ATOM 716 C CA . LEU A 1 87 ? -5.219 24.484 18.109 1 96.31 87 LEU A CA 1
ATOM 717 C C . LEU A 1 87 ? -5.641 25.953 18.234 1 96.31 87 LEU A C 1
ATOM 719 O O . LEU A 1 87 ? -6.785 26.25 18.578 1 96.31 87 LEU A O 1
ATOM 723 N N . VAL A 1 88 ? -4.738 26.797 17.984 1 94.88 88 VAL A N 1
ATOM 724 C CA . VAL A 1 88 ? -5.047 28.219 18.062 1 94.88 88 VAL A CA 1
ATOM 725 C C . VAL A 1 88 ? -5.77 28.656 16.781 1 94.88 88 VAL A C 1
ATOM 727 O O . VAL A 1 88 ? -6.879 29.188 16.844 1 94.88 88 VAL A O 1
ATOM 730 N N . SER A 1 89 ? -5.25 28.375 15.633 1 94.62 89 SER A N 1
ATOM 731 C CA . SER A 1 89 ? -5.828 28.797 14.359 1 94.62 89 SER A CA 1
ATOM 732 C C . SER A 1 89 ? -6.852 27.781 13.859 1 94.62 89 SER A C 1
ATOM 734 O O . SER A 1 89 ? -7.621 28.062 12.945 1 94.62 89 SER A O 1
ATOM 736 N N . LYS A 1 90 ? -6.863 26.578 14.414 1 94.31 90 LYS A N 1
ATOM 737 C CA . LYS A 1 90 ? -7.73 25.469 14.031 1 94.31 90 LYS A CA 1
ATOM 738 C C . LYS A 1 90 ? -7.41 24.984 12.617 1 94.31 90 LYS A C 1
ATOM 740 O O . LYS A 1 90 ? -8.234 24.328 11.984 1 94.31 90 LYS A O 1
ATOM 745 N N . LYS A 1 91 ? -6.242 25.312 12.18 1 95.69 91 LYS A N 1
ATOM 746 C CA . LYS A 1 91 ? -5.801 24.891 10.859 1 95.69 91 LYS A CA 1
ATOM 747 C C . LYS A 1 91 ? -4.945 23.625 10.945 1 95.69 91 LYS A C 1
ATOM 749 O O . LYS A 1 91 ? -4.129 23.484 11.852 1 95.69 91 LYS A O 1
ATOM 754 N N . MET A 1 92 ? -5.148 22.781 9.984 1 97.69 92 MET A N 1
ATOM 755 C CA . MET A 1 92 ? -4.242 21.641 9.852 1 97.69 92 MET A CA 1
ATOM 756 C C . MET A 1 92 ? -2.918 22.078 9.234 1 97.69 92 MET A C 1
ATOM 758 O O . MET A 1 92 ? -2.898 22.688 8.156 1 97.69 92 MET A O 1
ATOM 762 N N . VAL A 1 93 ? -1.789 21.734 9.828 1 97.94 93 VAL A N 1
ATOM 763 C CA . VAL A 1 93 ? -0.509 22.266 9.375 1 97.94 93 VAL A CA 1
ATOM 764 C C . VAL A 1 93 ? 0.363 21.125 8.844 1 97.94 93 VAL A C 1
ATOM 766 O O . VAL A 1 93 ? 1.453 21.375 8.32 1 97.94 93 VAL A O 1
ATOM 769 N N . GLY A 1 94 ? -0.068 19.875 8.93 1 98.56 94 GLY A N 1
ATOM 770 C CA . GLY A 1 94 ? 0.638 18.734 8.383 1 98.56 94 GLY A CA 1
ATOM 771 C C . GLY A 1 94 ? -0.199 17.469 8.375 1 98.56 94 GLY A C 1
ATOM 772 O O . GLY A 1 94 ? -1.17 17.344 9.133 1 98.56 94 GLY A O 1
ATOM 773 N N . CYS A 1 95 ? 0.157 16.547 7.543 1 98.75 95 CYS A N 1
ATOM 774 C CA . CYS A 1 95 ? -0.503 15.25 7.504 1 98.75 95 CYS A CA 1
ATOM 775 C C . CYS A 1 95 ? 0.415 14.195 6.91 1 98.75 95 CYS A C 1
ATOM 777 O O . CYS A 1 95 ? 1.426 14.516 6.285 1 98.75 95 CYS A O 1
ATOM 779 N N . ALA A 1 96 ? 0.127 13.039 7.145 1 98.81 96 ALA A N 1
ATOM 780 C CA . ALA A 1 96 ? 0.795 11.867 6.586 1 98.81 96 ALA A CA 1
ATOM 781 C C . ALA A 1 96 ? -0.07 10.617 6.73 1 98.81 96 ALA A C 1
ATOM 783 O O . ALA A 1 96 ? -0.913 10.539 7.625 1 98.81 96 ALA A O 1
ATOM 784 N N . THR A 1 97 ? 0.122 9.695 5.848 1 98.88 97 THR A N 1
ATOM 785 C CA . THR A 1 97 ? -0.682 8.477 5.836 1 98.88 97 THR A CA 1
ATOM 786 C C . THR A 1 97 ? 0.209 7.238 5.918 1 98.88 97 THR A C 1
ATOM 788 O O . THR A 1 97 ? 1.246 7.172 5.254 1 98.88 97 THR A O 1
ATOM 791 N N . LEU A 1 98 ? -0.101 6.328 6.77 1 98.88 98 LEU A N 1
ATOM 792 C CA . LEU A 1 98 ? 0.428 4.969 6.727 1 98.88 98 LEU A CA 1
ATOM 793 C C . LEU A 1 98 ? -0.62 3.992 6.203 1 98.88 98 LEU A C 1
ATOM 795 O O . LEU A 1 98 ? -1.713 3.889 6.762 1 98.88 98 LEU A O 1
ATOM 799 N N . VAL A 1 99 ? -0.356 3.361 5.102 1 98.88 99 VAL A N 1
ATOM 800 C CA . VAL A 1 99 ? -1.174 2.268 4.59 1 98.88 99 VAL A CA 1
ATOM 801 C C . VAL A 1 99 ? -0.562 0.929 4.996 1 98.88 99 VAL A C 1
ATOM 803 O O . VAL A 1 99 ? 0.574 0.62 4.629 1 98.88 99 VAL A O 1
ATOM 806 N N . VAL A 1 100 ? -1.306 0.145 5.73 1 98.75 100 VAL A N 1
ATOM 807 C CA . VAL A 1 100 ? -0.819 -1.142 6.219 1 98.75 100 VAL A CA 1
ATOM 808 C C . VAL A 1 100 ? -1.262 -2.254 5.27 1 98.75 100 VAL A C 1
ATOM 810 O O . VAL A 1 100 ? -2.459 -2.449 5.047 1 98.75 100 VAL A O 1
ATOM 813 N N . GLU A 1 101 ? -0.306 -2.861 4.73 1 98.75 101 GLU A N 1
ATOM 814 C CA . GLU A 1 101 ? -0.526 -3.971 3.805 1 98.75 101 GLU A CA 1
ATOM 815 C C . GLU A 1 101 ? -0.318 -5.316 4.496 1 98.75 101 GLU A C 1
ATOM 817 O O . GLU A 1 101 ? 0.728 -5.551 5.105 1 98.75 101 GLU A O 1
ATOM 822 N N . LEU A 1 102 ? -1.303 -6.215 4.371 1 98.56 102 LEU A N 1
ATOM 823 C CA . LEU A 1 102 ? -1.175 -7.574 4.891 1 98.56 102 LEU A CA 1
ATOM 824 C C . LEU A 1 102 ? -0.282 -8.414 3.988 1 98.56 102 LEU A C 1
ATOM 826 O O . LEU A 1 102 ? -0.375 -8.336 2.762 1 98.56 102 LEU A O 1
ATOM 830 N N . LYS A 1 103 ? 0.583 -9.156 4.648 1 98.25 103 LYS A N 1
ATOM 831 C CA . LYS A 1 103 ? 1.472 -10.055 3.922 1 98.25 103 LYS A CA 1
ATOM 832 C C . LYS A 1 103 ? 1.334 -11.492 4.426 1 98.25 103 LYS A C 1
ATOM 834 O O . LYS A 1 103 ? 0.896 -11.719 5.555 1 98.25 103 LYS A O 1
ATOM 839 N N . ILE A 1 104 ? 1.653 -12.398 3.533 1 97.81 104 ILE A N 1
ATOM 840 C CA . ILE A 1 104 ? 1.837 -13.781 3.965 1 97.81 104 ILE A CA 1
ATOM 841 C C . ILE A 1 104 ? 3.307 -14.023 4.293 1 97.81 104 ILE A C 1
ATOM 843 O O . ILE A 1 104 ? 3.627 -14.742 5.246 1 97.81 104 ILE A O 1
ATOM 847 N N . ILE A 1 105 ? 4.164 -13.422 3.48 1 97.25 105 ILE A N 1
ATOM 848 C CA . ILE A 1 105 ? 5.598 -13.547 3.719 1 97.25 105 ILE A CA 1
ATOM 849 C C . ILE A 1 105 ? 5.949 -12.961 5.086 1 97.25 105 ILE A C 1
ATOM 851 O O . ILE A 1 105 ? 5.18 -12.172 5.641 1 97.25 105 ILE A O 1
ATOM 855 N N . HIS A 1 106 ? 7.164 -13.453 5.652 1 96.56 106 HIS A N 1
ATOM 856 C CA . HIS A 1 106 ? 7.645 -13.008 6.953 1 96.56 106 HIS A CA 1
ATOM 857 C C . HIS A 1 106 ? 6.645 -13.336 8.055 1 96.56 106 HIS A C 1
ATOM 859 O O . HIS A 1 106 ? 6.266 -12.461 8.836 1 96.56 106 HIS A O 1
ATOM 865 N N . LYS A 1 107 ? 6.125 -14.602 8.094 1 96.44 107 LYS A N 1
ATOM 866 C CA . LYS A 1 107 ? 5.246 -15.156 9.117 1 96.44 107 LYS A CA 1
ATOM 867 C C . LYS A 1 107 ? 3.938 -14.375 9.203 1 96.44 107 LYS A C 1
ATOM 869 O O . LYS A 1 107 ? 3.518 -13.969 10.289 1 96.44 107 LYS A O 1
ATOM 874 N N . CYS A 1 108 ? 3.348 -14.078 8.031 1 97.31 108 CYS A N 1
ATOM 875 C CA . CYS A 1 108 ? 2.078 -13.367 7.949 1 97.31 108 CYS A CA 1
ATOM 876 C C . CYS A 1 108 ? 2.176 -12 8.617 1 97.31 108 CYS A C 1
ATOM 878 O O . CYS A 1 108 ? 1.293 -11.609 9.383 1 97.31 108 CYS A O 1
ATOM 880 N N . SER A 1 109 ? 3.326 -11.367 8.375 1 97.25 109 SER A N 1
ATOM 881 C CA . SER A 1 109 ? 3.533 -10.023 8.914 1 97.25 109 SER A CA 1
ATOM 882 C C . SER A 1 109 ? 2.779 -8.977 8.094 1 97.25 109 SER A C 1
ATOM 884 O O . SER A 1 109 ? 1.806 -9.305 7.41 1 97.25 109 SER A O 1
ATOM 886 N N . LYS A 1 110 ? 3.117 -7.719 8.305 1 98.31 110 LYS A N 1
ATOM 887 C CA . LYS A 1 110 ? 2.557 -6.578 7.59 1 98.31 110 LYS A CA 1
ATOM 888 C C . LYS A 1 110 ? 3.658 -5.652 7.082 1 98.31 110 LYS A C 1
ATOM 890 O O . LYS A 1 110 ? 4.781 -5.68 7.59 1 98.31 110 LYS A O 1
ATOM 895 N N . ARG A 1 111 ? 3.32 -5.004 6.051 1 98.25 111 ARG A N 1
ATOM 896 C CA . ARG A 1 111 ? 4.195 -3.969 5.508 1 98.25 111 ARG A CA 1
ATOM 897 C C . ARG A 1 111 ? 3.492 -2.615 5.48 1 98.25 111 ARG A C 1
ATOM 899 O O . ARG A 1 111 ? 2.305 -2.533 5.156 1 98.25 111 ARG A O 1
ATOM 906 N N . GLY A 1 112 ? 4.227 -1.579 5.879 1 98.62 112 GLY A N 1
ATOM 907 C CA . GLY A 1 112 ? 3.666 -0.238 5.844 1 98.62 112 GLY A CA 1
ATOM 908 C C . GLY A 1 112 ? 4.133 0.576 4.652 1 98.62 112 GLY A C 1
ATOM 909 O O . GLY A 1 112 ? 5.301 0.502 4.266 1 98.62 112 GLY A O 1
ATOM 910 N N . HIS A 1 113 ? 3.219 1.321 4.07 1 98.75 113 HIS A N 1
ATOM 911 C CA . HIS A 1 113 ? 3.521 2.322 3.051 1 98.75 113 HIS A CA 1
ATOM 912 C C . HIS A 1 113 ? 3.213 3.729 3.553 1 98.75 113 HIS A C 1
ATOM 914 O O . HIS A 1 113 ? 2.061 4.047 3.854 1 98.75 113 HIS A O 1
ATOM 920 N N . ILE A 1 114 ? 4.223 4.543 3.682 1 98.75 114 ILE A N 1
ATOM 921 C CA . ILE A 1 114 ? 3.984 5.941 4.02 1 98.75 114 ILE A CA 1
ATOM 922 C C . ILE A 1 114 ? 3.654 6.73 2.756 1 98.75 114 ILE A C 1
ATOM 924 O O . ILE A 1 114 ? 4.359 6.629 1.75 1 98.75 114 ILE A O 1
ATOM 928 N N . GLU A 1 115 ? 2.572 7.465 2.848 1 98.25 115 GLU A N 1
ATOM 929 C CA . GLU A 1 115 ? 2.049 8.211 1.707 1 98.25 115 GLU A CA 1
ATOM 930 C C . GLU A 1 115 ? 1.601 9.609 2.119 1 98.25 115 GLU A C 1
ATOM 932 O O . GLU A 1 115 ? 1.338 9.859 3.297 1 98.25 115 GLU A O 1
ATOM 937 N N . ASP A 1 116 ? 1.542 10.531 1.176 1 98.06 116 ASP A N 1
ATOM 938 C CA . ASP A 1 116 ? 0.874 11.828 1.272 1 98.06 116 ASP A CA 1
ATOM 939 C C . ASP A 1 116 ? 1.401 12.633 2.459 1 98.06 116 ASP A C 1
ATOM 941 O O . ASP A 1 116 ? 0.622 13.148 3.262 1 98.06 116 ASP A O 1
ATOM 945 N N . VAL A 1 117 ? 2.686 12.688 2.553 1 98.12 117 VAL A N 1
ATOM 946 C CA . VAL A 1 117 ? 3.326 13.477 3.596 1 98.12 117 VAL A CA 1
ATOM 947 C C . VAL A 1 117 ? 3.387 14.945 3.168 1 98.12 117 VAL A C 1
ATOM 949 O O . VAL A 1 117 ? 3.979 15.273 2.139 1 98.12 117 VAL A O 1
ATOM 952 N N . VAL A 1 118 ? 2.748 15.766 3.949 1 98 118 VAL A N 1
ATOM 953 C CA . VAL A 1 118 ? 2.738 17.188 3.625 1 98 118 VAL A CA 1
ATOM 954 C C . VAL A 1 118 ? 2.803 18.016 4.91 1 98 118 VAL A C 1
ATOM 956 O O . VAL A 1 118 ? 2.111 17.703 5.887 1 98 118 VAL A O 1
ATOM 959 N N . VAL A 1 119 ? 3.676 18.906 4.961 1 98.12 119 VAL A N 1
ATOM 960 C CA . VAL A 1 119 ? 3.676 19.984 5.941 1 98.12 119 VAL A CA 1
ATOM 961 C C . VAL A 1 119 ? 3.328 21.312 5.254 1 98.12 119 VAL A C 1
ATOM 963 O O . VAL A 1 119 ? 3.863 21.625 4.188 1 98.12 119 VAL A O 1
ATOM 966 N N . ASP A 1 120 ? 2.42 22.031 5.867 1 98.06 120 ASP A N 1
ATOM 967 C CA . ASP A 1 120 ? 2.021 23.328 5.316 1 98.06 120 ASP A CA 1
ATOM 968 C C . ASP A 1 120 ? 3.24 24.203 5.035 1 98.06 120 ASP A C 1
ATOM 970 O O . ASP A 1 120 ? 4.168 24.266 5.848 1 98.06 120 ASP A O 1
ATOM 974 N N . GLU A 1 121 ? 3.172 24.875 3.947 1 97 121 GLU A N 1
ATOM 975 C CA . GLU A 1 121 ? 4.293 25.703 3.514 1 97 121 GLU A CA 1
ATOM 976 C C . GLU A 1 121 ? 4.668 26.719 4.586 1 97 121 GLU A C 1
ATOM 978 O O . GLU A 1 121 ? 5.848 27.031 4.762 1 97 121 GLU A O 1
ATOM 983 N N . ASP A 1 122 ? 3.744 27.203 5.301 1 95.12 122 ASP A N 1
ATOM 984 C CA . ASP A 1 122 ? 3.961 28.234 6.297 1 95.12 122 ASP A CA 1
ATOM 985 C C . ASP A 1 122 ? 4.543 27.656 7.586 1 95.12 122 ASP A C 1
ATOM 987 O O . ASP A 1 122 ? 4.953 28.406 8.477 1 95.12 122 ASP A O 1
ATOM 991 N N . CYS A 1 123 ? 4.586 26.344 7.652 1 95.19 123 CYS A N 1
ATOM 992 C CA . CYS A 1 123 ? 5.004 25.719 8.898 1 95.19 123 CYS A CA 1
ATOM 993 C C . CYS A 1 123 ? 6.164 24.75 8.656 1 95.19 123 CYS A C 1
ATOM 995 O O . CYS A 1 123 ? 6.402 23.844 9.453 1 95.19 123 CYS A O 1
ATOM 997 N N . ARG A 1 124 ? 6.852 24.906 7.586 1 94.31 124 ARG A N 1
ATOM 998 C CA . ARG A 1 124 ? 7.941 24 7.25 1 94.31 124 ARG A CA 1
ATOM 999 C C . ARG A 1 124 ? 9.211 24.359 8.008 1 94.31 124 ARG A C 1
ATOM 1001 O O . ARG A 1 124 ? 9.297 25.438 8.609 1 94.31 124 ARG A O 1
ATOM 1008 N N . LYS A 1 125 ? 10.078 23.406 8.141 1 92 125 LYS A N 1
ATOM 1009 C CA . LYS A 1 125 ? 11.383 23.562 8.773 1 92 125 LYS A CA 1
ATOM 1010 C C . LYS A 1 125 ? 11.25 23.734 10.281 1 92 125 LYS A C 1
ATOM 1012 O O . LYS A 1 125 ? 12.07 24.406 10.906 1 92 125 LYS A O 1
ATOM 1017 N N . GLN A 1 126 ? 10.188 23.266 10.789 1 92.94 126 GLN A N 1
ATOM 1018 C CA . GLN A 1 126 ? 9.961 23.297 12.227 1 92.94 126 GLN A CA 1
ATOM 1019 C C . GLN A 1 126 ? 10.055 21.906 12.836 1 92.94 126 GLN A C 1
ATOM 1021 O O . GLN A 1 126 ? 9.773 21.719 14.023 1 92.94 126 GLN A O 1
ATOM 1026 N N . GLY A 1 127 ? 10.344 20.938 11.992 1 94.44 127 GLY A N 1
ATOM 1027 C CA . GLY A 1 127 ? 10.5 19.562 12.477 1 94.44 127 GLY A CA 1
ATOM 1028 C C . GLY A 1 127 ? 9.211 18.766 12.414 1 94.44 127 GLY A C 1
ATOM 1029 O O . GLY A 1 127 ? 9.156 17.625 12.883 1 94.44 127 GLY A O 1
ATOM 1030 N N . PHE A 1 128 ? 8.18 19.297 11.828 1 96.94 128 PHE A N 1
ATOM 1031 C CA . PHE A 1 128 ? 6.887 18.625 11.781 1 96.94 128 PHE A CA 1
ATOM 1032 C C . PHE A 1 128 ? 6.938 17.406 10.859 1 96.94 128 PHE A C 1
ATOM 1034 O O . PHE A 1 128 ? 6.262 16.406 11.109 1 96.94 128 PHE A O 1
ATOM 1041 N N . GLY A 1 129 ? 7.734 17.562 9.789 1 96.88 129 GLY A N 1
ATOM 1042 C CA . GLY A 1 129 ? 7.922 16.391 8.945 1 96.88 129 GLY A CA 1
ATOM 1043 C C . GLY A 1 129 ? 8.484 15.195 9.703 1 96.88 129 GLY A C 1
ATOM 1044 O O . GLY A 1 129 ? 7.961 14.086 9.594 1 96.88 129 GLY A O 1
ATOM 1045 N N . LYS A 1 130 ? 9.531 15.484 10.43 1 96.12 130 LYS A N 1
ATOM 1046 C CA . LYS A 1 130 ? 10.156 14.445 11.258 1 96.12 130 LYS A CA 1
ATOM 1047 C C . LYS A 1 130 ? 9.156 13.867 12.258 1 96.12 130 LYS A C 1
ATOM 1049 O O . LYS A 1 130 ? 9.125 12.656 12.484 1 96.12 130 LYS A O 1
ATOM 1054 N N . LEU A 1 131 ? 8.383 14.672 12.844 1 97.12 131 LEU A N 1
ATOM 1055 C CA . LEU A 1 131 ? 7.367 14.258 13.805 1 97.12 131 LEU A CA 1
ATOM 1056 C C . LEU A 1 131 ? 6.359 13.312 13.164 1 97.12 131 LEU A C 1
ATOM 1058 O O . LEU A 1 131 ? 6.055 12.25 13.711 1 97.12 131 LEU A O 1
ATOM 1062 N N . LEU A 1 132 ? 5.844 13.68 11.984 1 98.06 132 LEU A N 1
ATOM 1063 C CA . LEU A 1 132 ? 4.852 12.883 11.281 1 98.06 132 LEU A CA 1
ATOM 1064 C C . LEU A 1 132 ? 5.418 11.516 10.906 1 98.06 132 LEU A C 1
ATOM 1066 O O . LEU A 1 132 ? 4.801 10.484 11.188 1 98.06 132 LEU A O 1
ATOM 1070 N N . ILE A 1 133 ? 6.598 11.523 10.344 1 97.94 133 ILE A N 1
ATOM 1071 C CA . ILE A 1 133 ? 7.238 10.297 9.891 1 97.94 133 ILE A CA 1
ATOM 1072 C C . ILE A 1 133 ? 7.535 9.398 11.086 1 97.94 133 ILE A C 1
ATOM 1074 O O . ILE A 1 133 ? 7.219 8.203 11.07 1 97.94 133 ILE A O 1
ATOM 1078 N N . GLY A 1 134 ? 8.156 9.969 12.07 1 97.25 134 GLY A N 1
ATOM 1079 C CA . GLY A 1 134 ? 8.445 9.203 13.273 1 97.25 134 GLY A CA 1
ATOM 1080 C C . GLY A 1 134 ? 7.211 8.57 13.891 1 97.25 134 GLY A C 1
ATOM 1081 O O . GLY A 1 134 ? 7.254 7.422 14.336 1 97.25 134 GLY A O 1
ATOM 1082 N N . THR A 1 135 ? 6.16 9.305 13.969 1 98.06 135 THR A N 1
ATOM 1083 C CA . THR A 1 135 ? 4.906 8.797 14.523 1 98.06 135 THR A CA 1
ATOM 1084 C C . THR A 1 135 ? 4.406 7.602 13.711 1 98.06 135 THR A C 1
ATOM 1086 O O . THR A 1 135 ? 4.02 6.578 14.281 1 9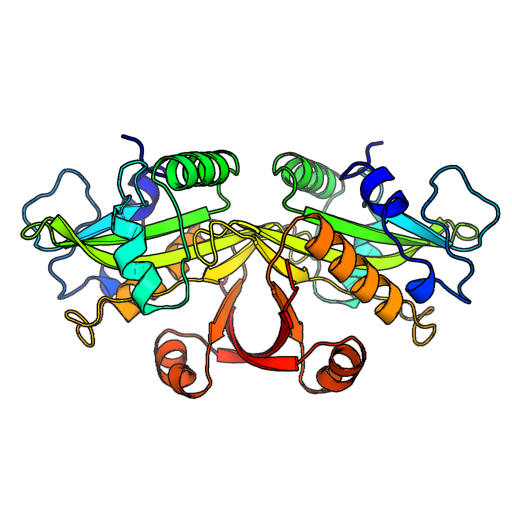8.06 135 THR A O 1
ATOM 1089 N N . LEU A 1 136 ? 4.441 7.703 12.367 1 98.44 136 LEU A N 1
ATOM 1090 C CA . LEU A 1 136 ? 3.932 6.625 11.523 1 98.44 136 LEU A CA 1
ATOM 1091 C C . LEU A 1 136 ? 4.797 5.375 11.664 1 98.44 136 LEU A C 1
ATOM 1093 O O . LEU A 1 136 ? 4.289 4.254 11.586 1 98.44 136 LEU A O 1
ATOM 1097 N N . ILE A 1 137 ? 6.086 5.586 11.867 1 97.81 137 ILE A N 1
ATOM 1098 C CA . ILE A 1 137 ? 6.961 4.445 12.109 1 97.81 137 ILE A CA 1
ATOM 1099 C C . ILE A 1 137 ? 6.516 3.717 13.375 1 97.81 137 ILE A C 1
ATOM 1101 O O . ILE A 1 137 ? 6.398 2.488 13.383 1 97.81 137 ILE A O 1
ATOM 1105 N N . LYS A 1 138 ? 6.219 4.441 14.383 1 97.69 138 LYS A N 1
ATOM 1106 C CA . LYS A 1 138 ? 5.781 3.846 15.641 1 97.69 138 LYS A CA 1
ATOM 1107 C C . LYS A 1 138 ? 4.422 3.17 15.484 1 97.69 138 LYS A C 1
ATOM 1109 O O . LYS A 1 138 ? 4.172 2.115 16.078 1 97.69 138 LYS A O 1
ATOM 1114 N N . VAL A 1 139 ? 3.52 3.805 14.758 1 97.94 139 VAL A N 1
ATOM 1115 C CA . VAL A 1 139 ? 2.232 3.176 14.477 1 97.94 139 VAL A CA 1
ATOM 1116 C C . VAL A 1 139 ? 2.455 1.838 13.773 1 97.94 139 VAL A C 1
ATOM 1118 O O . VAL A 1 139 ? 1.864 0.824 14.148 1 97.94 139 VAL A O 1
ATOM 1121 N N . GLY A 1 140 ? 3.287 1.878 12.695 1 98 140 GLY A N 1
ATOM 1122 C CA . GLY A 1 140 ? 3.59 0.652 11.969 1 98 140 GLY A CA 1
ATOM 1123 C C . GLY A 1 140 ? 4.172 -0.433 12.859 1 98 140 GLY A C 1
ATOM 1124 O O . GLY A 1 140 ? 3.811 -1.604 12.734 1 98 140 GLY A O 1
ATOM 1125 N N . GLU A 1 141 ? 5.047 -0.029 13.734 1 97 141 GLU A N 1
ATOM 1126 C CA . GLU A 1 141 ? 5.617 -0.971 14.695 1 97 141 GLU A CA 1
ATOM 1127 C C . GLU A 1 141 ? 4.535 -1.592 15.57 1 97 141 GLU A C 1
ATOM 1129 O O . GLU A 1 141 ? 4.492 -2.812 15.742 1 97 141 GLU A O 1
ATOM 1134 N N . ALA A 1 142 ? 3.709 -0.753 16.062 1 96.81 142 ALA A N 1
ATOM 1135 C CA . ALA A 1 142 ? 2.629 -1.208 16.938 1 96.81 142 ALA A CA 1
ATOM 1136 C C . ALA A 1 142 ? 1.674 -2.135 16.188 1 96.81 142 ALA A C 1
ATOM 1138 O O . ALA A 1 142 ? 1.1 -3.053 16.781 1 96.81 142 ALA A O 1
ATOM 1139 N N . GLU A 1 143 ? 1.505 -1.914 14.898 1 96.69 143 GLU A N 1
ATOM 1140 C CA . GLU A 1 143 ? 0.597 -2.707 14.078 1 96.69 143 GLU A CA 1
ATOM 1141 C C . GLU A 1 143 ? 1.25 -4.016 13.641 1 96.69 143 GLU A C 1
ATOM 1143 O O . GLU A 1 143 ? 0.599 -4.867 13.031 1 96.69 143 GLU A O 1
ATOM 1148 N N . GLY A 1 144 ? 2.564 -4.133 13.875 1 96.75 144 GLY A N 1
ATOM 1149 C CA . GLY A 1 144 ? 3.238 -5.383 13.562 1 96.75 144 GLY A CA 1
ATOM 1150 C C . GLY A 1 144 ? 3.861 -5.395 12.18 1 96.75 144 GLY A C 1
ATOM 1151 O O . GLY A 1 144 ? 4.074 -6.461 11.594 1 96.75 144 GLY A O 1
ATOM 1152 N N . CYS A 1 145 ? 4.094 -4.258 11.609 1 97.94 145 CYS A N 1
ATOM 1153 C CA . CYS A 1 145 ? 4.801 -4.195 10.336 1 97.94 145 CYS A CA 1
ATOM 1154 C C . CYS A 1 145 ? 6.254 -4.629 10.492 1 97.94 145 CYS A C 1
ATOM 1156 O O . CYS A 1 145 ? 6.918 -4.242 11.461 1 97.94 145 CYS A O 1
ATOM 1158 N N . TYR A 1 146 ? 6.781 -5.41 9.547 1 97.5 146 TYR A N 1
ATOM 1159 C CA . TYR A 1 146 ? 8.188 -5.789 9.586 1 97.5 146 TYR A CA 1
ATOM 1160 C C . TYR A 1 146 ? 9.047 -4.785 8.828 1 97.5 146 TYR A C 1
ATOM 1162 O O . TYR A 1 146 ? 10.266 -4.742 9 1 97.5 146 TYR A O 1
ATOM 1170 N N . LYS A 1 147 ? 8.336 -4.047 8.016 1 97.44 147 LYS A N 1
ATOM 1171 C CA . LYS A 1 147 ? 8.992 -3.086 7.133 1 97.44 147 LYS A CA 1
ATOM 1172 C C . LYS A 1 147 ? 8.07 -1.92 6.797 1 97.44 147 LYS A C 1
ATOM 1174 O O . LYS A 1 147 ? 6.855 -2.104 6.66 1 97.44 147 LYS A O 1
ATOM 1179 N N . ILE A 1 148 ? 8.578 -0.712 6.758 1 98.56 148 ILE A N 1
ATOM 1180 C CA . ILE A 1 148 ? 7.875 0.469 6.273 1 98.56 148 ILE A CA 1
ATOM 1181 C C . ILE A 1 148 ? 8.672 1.123 5.148 1 98.56 148 ILE A C 1
ATOM 1183 O O . ILE A 1 148 ? 9.898 1.242 5.234 1 98.56 148 ILE A O 1
ATOM 1187 N N . SER A 1 149 ? 7.957 1.461 4.078 1 98.38 149 SER A N 1
ATOM 1188 C CA . SER A 1 149 ? 8.656 2.09 2.959 1 98.38 149 SER A CA 1
ATOM 1189 C C . SER A 1 149 ? 7.883 3.299 2.439 1 98.38 149 SER A C 1
ATOM 1191 O O . SER A 1 149 ? 6.719 3.504 2.799 1 98.38 149 SER A O 1
ATOM 1193 N N . LEU A 1 150 ? 8.539 4.074 1.706 1 98.25 150 LEU A N 1
ATOM 1194 C CA . LEU A 1 150 ? 7.973 5.199 0.968 1 98.25 150 LEU A CA 1
ATOM 1195 C C . LEU A 1 150 ? 8.766 5.461 -0.31 1 98.25 150 LEU A C 1
ATOM 1197 O O . LEU A 1 150 ? 9.898 5 -0.448 1 98.25 150 LEU A O 1
ATOM 1201 N N . ASP A 1 151 ? 8.102 6.094 -1.235 1 97.81 151 ASP A N 1
ATOM 1202 C CA . ASP A 1 151 ? 8.75 6.559 -2.459 1 97.81 151 ASP A CA 1
ATOM 1203 C C . ASP A 1 151 ? 8.945 8.078 -2.434 1 97.81 151 ASP A C 1
ATOM 1205 O O . ASP A 1 151 ? 8.023 8.82 -2.092 1 97.81 151 ASP A O 1
ATOM 1209 N N . CYS A 1 152 ? 10.109 8.516 -2.773 1 97.25 152 CYS A N 1
ATOM 1210 C CA . CYS A 1 152 ? 10.367 9.953 -2.777 1 97.25 152 CYS A CA 1
ATOM 1211 C C . CYS A 1 152 ? 11.328 10.328 -3.895 1 97.25 152 CYS A C 1
ATOM 1213 O O . CYS A 1 152 ? 11.984 9.469 -4.473 1 97.25 152 CYS A O 1
ATOM 1215 N N . ASN A 1 153 ? 11.25 11.648 -4.223 1 96.38 153 ASN A N 1
ATOM 1216 C CA . ASN A 1 153 ? 12.281 12.172 -5.109 1 96.38 153 ASN A CA 1
ATOM 1217 C C . ASN A 1 153 ? 13.664 12.086 -4.477 1 96.38 153 ASN A C 1
ATOM 1219 O O . ASN A 1 153 ? 13.805 12.188 -3.256 1 96.38 153 ASN A O 1
ATOM 1223 N N . GLN A 1 154 ? 14.648 12.008 -5.344 1 95.12 154 GLN A N 1
ATOM 1224 C CA . GLN A 1 154 ? 16.016 11.844 -4.875 1 95.12 154 GLN A CA 1
ATOM 1225 C C . GLN A 1 154 ? 16.422 12.984 -3.955 1 95.12 154 GLN A C 1
ATOM 1227 O O . GLN A 1 154 ? 17.188 12.789 -3.01 1 95.12 154 GLN A O 1
ATOM 1232 N N . ASP A 1 155 ? 15.914 14.156 -4.238 1 95.5 155 ASP A N 1
ATOM 1233 C CA . ASP A 1 155 ? 16.328 15.336 -3.477 1 95.5 155 ASP A CA 1
ATOM 1234 C C . ASP A 1 155 ? 15.766 15.289 -2.055 1 95.5 155 ASP A C 1
ATOM 1236 O O . ASP A 1 155 ? 16.203 16.047 -1.189 1 95.5 155 ASP A O 1
ATOM 1240 N N . LYS A 1 156 ? 14.828 14.414 -1.778 1 95.94 156 LYS A N 1
ATOM 1241 C CA . LYS A 1 156 ? 14.242 14.297 -0.447 1 95.94 156 LYS A CA 1
ATOM 1242 C C . LYS A 1 156 ? 14.875 13.148 0.333 1 95.94 156 LYS A C 1
ATOM 1244 O O . LYS A 1 156 ? 14.555 12.93 1.501 1 95.94 156 LYS A O 1
ATOM 1249 N N . ALA A 1 157 ? 15.789 12.445 -0.278 1 96.75 157 ALA A N 1
ATOM 1250 C CA . ALA A 1 157 ? 16.375 11.234 0.294 1 96.75 157 ALA A CA 1
ATOM 1251 C C . ALA A 1 157 ? 17.062 11.539 1.621 1 96.75 157 ALA A C 1
ATOM 1253 O O . ALA A 1 157 ? 16.938 10.773 2.584 1 96.75 157 ALA A O 1
ATOM 1254 N N . ILE A 1 158 ? 17.734 12.648 1.687 1 96.56 158 ILE A N 1
ATOM 1255 C CA . ILE A 1 158 ? 18.5 13 2.871 1 96.56 158 ILE A CA 1
ATOM 1256 C C . ILE A 1 158 ? 17.578 13.172 4.066 1 96.56 158 ILE A C 1
ATOM 1258 O O . ILE A 1 158 ? 17.891 12.75 5.18 1 96.56 158 ILE A O 1
ATOM 1262 N N . PHE A 1 159 ? 16.484 13.789 3.83 1 96.88 159 PHE A N 1
ATOM 1263 C CA . PHE A 1 159 ? 15.5 13.969 4.887 1 96.88 159 PHE A CA 1
ATOM 1264 C C . PHE A 1 159 ? 15.094 12.625 5.477 1 96.88 159 PHE A C 1
ATOM 1266 O O . PHE A 1 159 ? 15.078 12.453 6.699 1 96.88 159 PHE A O 1
ATOM 1273 N N . TYR A 1 160 ? 14.758 11.641 4.668 1 97.81 160 TYR A N 1
ATOM 1274 C CA . TYR A 1 160 ? 14.266 10.352 5.141 1 97.81 160 TYR A CA 1
ATOM 1275 C C . TYR A 1 160 ? 15.398 9.508 5.715 1 97.81 160 TYR A C 1
ATOM 1277 O O . TYR A 1 160 ? 15.195 8.742 6.652 1 97.81 160 TYR A O 1
ATOM 1285 N N . GLU A 1 161 ? 16.594 9.672 5.18 1 97.56 161 GLU A N 1
ATOM 1286 C CA . GLU A 1 161 ? 17.766 9.008 5.758 1 97.56 161 GLU A CA 1
ATOM 1287 C C . GLU A 1 161 ? 17.969 9.422 7.211 1 97.56 161 GLU A C 1
ATOM 1289 O O . GLU A 1 161 ? 18.297 8.594 8.062 1 97.56 161 GLU A O 1
ATOM 1294 N N . ARG A 1 162 ? 17.734 10.664 7.453 1 94.75 162 ARG A N 1
ATOM 1295 C CA . ARG A 1 162 ? 17.875 11.195 8.805 1 94.75 162 ARG A CA 1
ATOM 1296 C C . ARG A 1 162 ? 16.812 10.633 9.734 1 94.75 162 ARG A C 1
ATOM 1298 O O . ARG A 1 162 ? 16.938 10.719 10.953 1 94.75 162 ARG A O 1
ATOM 1305 N N . ASN A 1 163 ? 15.82 10.117 9.18 1 93.06 163 ASN A N 1
ATOM 1306 C CA . ASN A 1 163 ? 14.742 9.523 9.961 1 93.06 163 ASN A CA 1
ATOM 1307 C C . ASN A 1 163 ? 14.836 8 9.992 1 93.06 163 ASN A C 1
ATOM 1309 O O . ASN A 1 163 ? 13.852 7.32 10.289 1 93.06 163 ASN A O 1
AT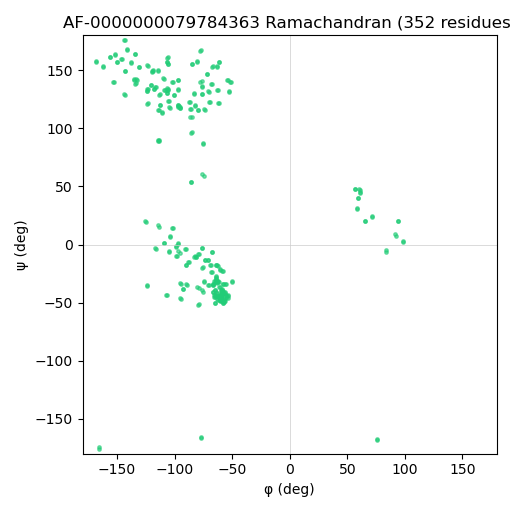OM 1313 N N . GLY A 1 164 ? 15.961 7.441 9.594 1 95.62 164 GLY A N 1
ATOM 1314 C CA . GLY A 1 164 ? 16.234 6.023 9.758 1 95.62 164 GLY A CA 1
ATOM 1315 C C . GLY A 1 164 ? 15.961 5.215 8.5 1 95.62 164 GLY A C 1
ATOM 1316 O O . GLY A 1 164 ? 16.141 3.996 8.484 1 95.62 164 GLY A O 1
ATOM 1317 N N . PHE A 1 165 ? 15.578 5.879 7.441 1 98.25 165 PHE A N 1
ATOM 1318 C CA . PHE A 1 165 ? 15.32 5.164 6.195 1 98.25 165 PHE A CA 1
ATOM 1319 C C . PHE A 1 165 ? 16.609 4.961 5.41 1 98.25 165 PHE A C 1
ATOM 1321 O O . PHE A 1 165 ? 17.578 5.703 5.59 1 98.25 165 PHE A O 1
ATOM 1328 N N . LYS A 1 166 ? 16.562 3.936 4.598 1 97.75 166 LYS A N 1
ATOM 1329 C CA . LYS A 1 166 ? 17.641 3.658 3.654 1 97.75 166 LYS A CA 1
ATOM 1330 C C . LYS A 1 166 ? 17.078 3.311 2.275 1 97.75 166 LYS A C 1
ATOM 1332 O O . LYS A 1 166 ? 16.062 2.623 2.164 1 97.75 166 LYS A O 1
ATOM 1337 N N . GLN A 1 167 ? 17.812 3.793 1.321 1 95.94 167 GLN A N 1
ATOM 1338 C CA . GLN A 1 167 ? 17.391 3.393 -0.019 1 95.94 167 GLN A CA 1
ATOM 1339 C C . GLN A 1 167 ? 17.688 1.917 -0.271 1 95.94 167 GLN A C 1
ATOM 1341 O O . GLN A 1 167 ? 18.812 1.457 -0.039 1 95.94 167 GLN A O 1
ATOM 1346 N N . GLU A 1 168 ? 16.734 1.244 -0.765 1 92.12 168 GLU A N 1
ATOM 1347 C CA . GLU A 1 168 ? 16.938 -0.171 -1.06 1 92.12 168 GLU A CA 1
ATOM 1348 C C . GLU A 1 168 ? 16.641 -0.48 -2.521 1 92.12 168 GLU A C 1
ATOM 1350 O O . GLU A 1 168 ? 17.281 -1.34 -3.129 1 92.12 168 GLU A O 1
ATOM 1355 N N . THR A 1 169 ? 15.711 0.143 -3.053 1 96.44 169 THR A N 1
ATOM 1356 C CA . THR A 1 169 ? 15.227 -0.162 -4.395 1 96.44 169 THR A CA 1
ATOM 1357 C C . THR A 1 169 ? 14.844 1.116 -5.133 1 96.44 169 THR A C 1
ATOM 1359 O O . THR A 1 169 ? 15.039 2.221 -4.621 1 96.44 169 THR A O 1
ATOM 1362 N N . ILE A 1 170 ? 14.484 0.908 -6.367 1 97.44 170 ILE A N 1
ATOM 1363 C CA . ILE A 1 170 ? 13.906 2.008 -7.129 1 97.44 170 ILE A CA 1
ATOM 1364 C C . ILE A 1 170 ? 12.398 1.789 -7.285 1 97.44 170 ILE A C 1
ATOM 1366 O O . ILE A 1 170 ? 11.914 0.665 -7.148 1 97.44 170 ILE A O 1
ATOM 1370 N N . SER A 1 171 ? 11.75 2.869 -7.477 1 97.88 171 SER A N 1
ATOM 1371 C CA . SER A 1 171 ? 10.305 2.807 -7.676 1 97.88 171 SER A CA 1
ATOM 1372 C C . SER A 1 171 ? 9.93 3.031 -9.141 1 97.88 171 SER A C 1
ATOM 1374 O O . SER A 1 171 ? 10.344 4.027 -9.742 1 97.88 171 SER A O 1
ATOM 1376 N N . MET A 1 172 ? 9.195 2.061 -9.742 1 97.81 172 MET A N 1
ATOM 1377 C CA . MET A 1 172 ? 8.711 2.148 -11.117 1 97.81 172 MET A CA 1
ATOM 1378 C C . MET A 1 172 ? 7.195 2.324 -11.141 1 97.81 172 MET A C 1
ATOM 1380 O O . MET A 1 172 ? 6.48 1.742 -10.32 1 97.81 172 MET A O 1
ATOM 1384 N N . CYS A 1 173 ? 6.715 3.139 -12.102 1 98.06 173 CYS A N 1
ATOM 1385 C CA . CYS A 1 173 ? 5.281 3.404 -12.102 1 98.06 173 CYS A CA 1
ATOM 1386 C C . CYS A 1 173 ? 4.746 3.506 -13.523 1 98.06 173 CYS A C 1
ATOM 1388 O O . CYS A 1 173 ? 5.5 3.791 -14.453 1 98.06 173 CYS A O 1
ATOM 1390 N N . VAL A 1 174 ? 3.545 3.145 -13.734 1 97.62 174 VAL A N 1
ATOM 1391 C CA . VAL A 1 174 ? 2.746 3.422 -14.93 1 97.62 174 VAL A CA 1
ATOM 1392 C C . VAL A 1 174 ? 1.532 4.27 -14.547 1 97.62 174 VAL A C 1
ATOM 1394 O O . VAL A 1 174 ? 0.93 4.062 -13.492 1 97.62 174 VAL A O 1
ATOM 1397 N N . ARG A 1 175 ? 1.244 5.289 -15.281 1 96.06 175 ARG A N 1
ATOM 1398 C CA . ARG A 1 175 ? 0.059 6.113 -15.078 1 96.06 175 ARG A CA 1
ATOM 1399 C C . ARG A 1 175 ? -1.07 5.691 -16.016 1 96.06 175 ARG A C 1
ATOM 1401 O O . ARG A 1 175 ? -0.836 5.398 -17.188 1 96.06 175 ARG A O 1
ATOM 1408 N N . LEU A 1 176 ? -2.186 5.59 -15.391 1 94.44 176 LEU A N 1
ATOM 1409 C CA . LEU A 1 176 ? -3.338 5.09 -16.141 1 94.44 176 LEU A CA 1
ATOM 1410 C C . LEU A 1 176 ? -4.316 6.219 -16.438 1 94.44 176 LEU A C 1
ATOM 1412 O O . LEU A 1 176 ? -4.48 7.137 -15.625 1 94.44 176 LEU A O 1
ATOM 1416 N N . SER A 1 177 ? -4.738 6.367 -17.672 1 79.62 177 SER A N 1
ATOM 1417 C CA . SER A 1 177 ? -5.621 7.445 -18.109 1 79.62 177 SER A CA 1
ATOM 1418 C C . SER A 1 177 ? -7.086 7.09 -17.875 1 79.62 177 SER A C 1
ATOM 1420 O O . SER A 1 177 ? -7.504 5.961 -18.141 1 79.62 177 SER A O 1
ATOM 1422 N N . HIS A 1 178 ? -7.73 7.789 -16.875 1 67.06 178 HIS A N 1
ATOM 1423 C CA . HIS A 1 178 ? -9.18 7.609 -16.844 1 67.06 178 HIS A CA 1
ATOM 1424 C C . HIS A 1 178 ? -9.898 8.812 -17.438 1 67.06 178 HIS A C 1
ATOM 1426 O O . HIS A 1 178 ? -9.367 9.922 -17.438 1 67.06 178 HIS A O 1
ATOM 1432 N N . MET B 1 1 ? -13.859 -24.219 -0.198 1 86.06 1 MET B N 1
ATOM 1433 C CA . MET B 1 1 ? -12.875 -23.531 -1.033 1 86.06 1 MET B CA 1
ATOM 1434 C C . MET B 1 1 ? -13.484 -22.281 -1.659 1 86.06 1 MET B C 1
ATOM 1436 O O . MET B 1 1 ? -14.578 -22.328 -2.229 1 86.06 1 MET B O 1
ATOM 1440 N N . THR B 1 2 ? -12.883 -21.109 -1.443 1 94.75 2 THR B N 1
ATOM 1441 C CA . THR B 1 2 ? -13.375 -19.859 -2.021 1 94.75 2 THR B CA 1
ATOM 1442 C C . THR B 1 2 ? -12.242 -19.062 -2.656 1 94.75 2 THR B C 1
ATOM 1444 O O . THR B 1 2 ? -11.086 -19.172 -2.223 1 94.75 2 THR B O 1
ATOM 1447 N N . TYR B 1 3 ? -12.594 -18.438 -3.814 1 96.88 3 TYR B N 1
ATOM 1448 C CA . TYR B 1 3 ? -11.641 -17.516 -4.422 1 96.88 3 TYR B CA 1
ATOM 1449 C C . TYR B 1 3 ? -11.531 -16.234 -3.611 1 96.88 3 TYR B C 1
ATOM 1451 O O . TYR B 1 3 ? -12.508 -15.797 -2.988 1 96.88 3 TYR B O 1
ATOM 1459 N N . LEU B 1 4 ? -10.352 -15.695 -3.613 1 97.94 4 LEU B N 1
ATOM 1460 C CA . LEU B 1 4 ? -10.125 -14.438 -2.902 1 97.94 4 LEU B CA 1
ATOM 1461 C C . LEU B 1 4 ? -11.047 -13.344 -3.428 1 97.94 4 LEU B C 1
ATOM 1463 O O . LEU B 1 4 ? -11.531 -12.508 -2.658 1 97.94 4 LEU B O 1
ATOM 1467 N N . PHE B 1 5 ? -11.242 -13.289 -4.703 1 97.56 5 PHE B N 1
ATOM 1468 C CA . PHE B 1 5 ? -12.211 -12.406 -5.344 1 97.56 5 PHE B CA 1
ATOM 1469 C C . PHE B 1 5 ? -12.891 -13.109 -6.516 1 97.56 5 PHE B C 1
ATOM 1471 O O . PHE B 1 5 ? -12.477 -14.195 -6.918 1 97.56 5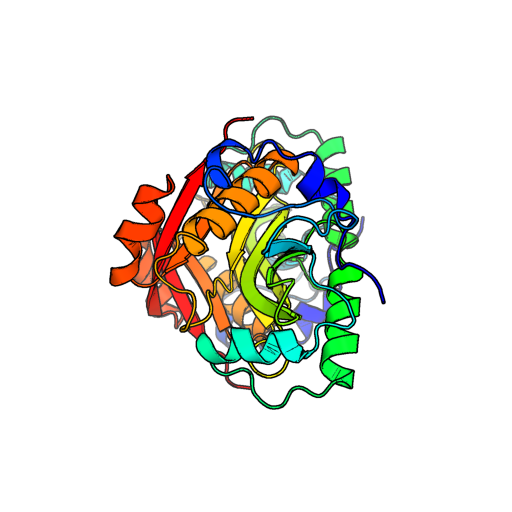 PHE B O 1
ATOM 1478 N N . ASP B 1 6 ? -13.969 -12.523 -7.039 1 96.44 6 ASP B N 1
ATOM 1479 C CA . ASP B 1 6 ? -14.75 -13.133 -8.109 1 96.44 6 ASP B CA 1
ATOM 1480 C C . ASP B 1 6 ? -13.906 -13.32 -9.367 1 96.44 6 ASP B C 1
ATOM 1482 O O . ASP B 1 6 ? -13.391 -12.344 -9.93 1 96.44 6 ASP B O 1
ATOM 1486 N N . PRO B 1 7 ? -13.781 -14.594 -9.844 1 96 7 PRO B N 1
ATOM 1487 C CA . PRO B 1 7 ? -12.953 -14.867 -11.023 1 96 7 PRO B CA 1
ATOM 1488 C C . PRO B 1 7 ? -13.406 -14.086 -12.258 1 96 7 PRO B C 1
ATOM 1490 O O . PRO B 1 7 ? -12.625 -13.875 -13.18 1 96 7 PRO B O 1
ATOM 1493 N N . SER B 1 8 ? -14.641 -13.672 -12.305 1 95.88 8 SER B N 1
ATOM 1494 C CA . SER B 1 8 ? -15.164 -12.922 -13.438 1 95.88 8 SER B CA 1
ATOM 1495 C C . SER B 1 8 ? -14.406 -11.609 -13.633 1 95.88 8 SER B C 1
ATOM 1497 O O . SER B 1 8 ? -14.414 -11.039 -14.727 1 95.88 8 SER B O 1
ATOM 1499 N N . VAL B 1 9 ? -13.766 -11.164 -12.578 1 96.19 9 VAL B N 1
ATOM 1500 C CA . VAL B 1 9 ? -12.945 -9.953 -12.664 1 96.19 9 VAL B CA 1
ATOM 1501 C C . VAL B 1 9 ? -11.867 -10.141 -13.719 1 96.19 9 VAL B C 1
ATOM 1503 O O . VAL B 1 9 ? -11.578 -9.227 -14.492 1 96.19 9 VAL B O 1
ATOM 1506 N N . LEU B 1 10 ? -11.273 -11.312 -13.766 1 96.81 10 LEU B N 1
ATOM 1507 C CA . LEU B 1 10 ? -10.219 -11.602 -14.727 1 96.81 10 LEU B CA 1
ATOM 1508 C C . LEU B 1 10 ? -10.805 -11.938 -16.094 1 96.81 10 LEU B C 1
ATOM 1510 O O . LEU B 1 10 ? -10.234 -11.578 -17.125 1 96.81 10 LEU B O 1
ATOM 1514 N N . GLU B 1 11 ? -11.883 -12.594 -16.094 1 94.38 11 GLU B N 1
ATOM 1515 C CA . GLU B 1 11 ? -12.516 -13.023 -17.328 1 94.38 11 GLU B CA 1
ATOM 1516 C C . GLU B 1 11 ? -12.953 -11.828 -18.172 1 94.38 11 GLU B C 1
ATOM 1518 O O . GLU B 1 11 ? -12.984 -11.906 -19.406 1 94.38 11 GLU B O 1
ATOM 1523 N N . LYS B 1 12 ? -13.336 -10.75 -17.547 1 93.94 12 LYS B N 1
ATOM 1524 C CA . LYS B 1 12 ? -13.891 -9.586 -18.219 1 93.94 12 LYS B CA 1
ATOM 1525 C C . LYS B 1 12 ? -12.789 -8.688 -18.781 1 93.94 12 LYS B C 1
ATOM 1527 O O . LYS B 1 12 ? -13.062 -7.75 -19.531 1 93.94 12 LYS B O 1
ATOM 1532 N N . LEU B 1 13 ? -11.562 -9.008 -18.375 1 93.94 13 LEU B N 1
ATOM 1533 C CA . LEU B 1 13 ? -10.453 -8.188 -18.844 1 93.94 13 LEU B CA 1
ATOM 1534 C C . LEU B 1 13 ? -10.078 -8.531 -20.281 1 93.94 13 LEU B C 1
ATOM 1536 O O . LEU B 1 13 ? -10.164 -9.695 -20.688 1 93.94 13 LEU B O 1
ATOM 1540 N N . SER B 1 14 ? -9.781 -7.562 -21.078 1 89.12 14 SER B N 1
ATOM 1541 C CA . SER B 1 14 ? -9.227 -7.793 -22.406 1 89.12 14 SER B CA 1
ATOM 1542 C C . SER B 1 14 ? -7.758 -8.195 -22.328 1 89.12 14 SER B C 1
ATOM 1544 O O . SER B 1 14 ? -6.867 -7.344 -22.438 1 89.12 14 SER B O 1
ATOM 1546 N N . LEU B 1 15 ? -7.551 -9.484 -22.172 1 91.44 15 LEU B N 1
ATOM 1547 C CA . LEU B 1 15 ? -6.191 -9.961 -21.953 1 91.44 15 LEU B CA 1
ATOM 1548 C C . LEU B 1 15 ? -5.625 -10.609 -23.203 1 91.44 15 LEU B C 1
ATOM 1550 O O . LEU B 1 15 ? -4.543 -11.203 -23.172 1 91.44 15 LEU B O 1
ATOM 1554 N N . ASP B 1 16 ? -6.254 -10.547 -24.266 1 87.31 16 ASP B N 1
ATOM 1555 C CA . ASP B 1 16 ? -5.887 -11.258 -25.484 1 87.31 16 ASP B CA 1
ATOM 1556 C C . ASP B 1 16 ? -4.449 -10.938 -25.891 1 87.31 16 ASP B C 1
ATOM 1558 O O . ASP B 1 16 ? -3.674 -11.844 -26.219 1 87.31 16 ASP B O 1
ATOM 1562 N N . SER B 1 17 ? -4.125 -9.719 -25.859 1 85.56 17 SER B N 1
ATOM 1563 C CA . SER B 1 17 ? -2.793 -9.312 -26.297 1 85.56 17 SER B CA 1
ATOM 1564 C C . SER B 1 17 ? -1.717 -9.82 -25.344 1 85.56 17 SER B C 1
ATOM 1566 O O . SER B 1 17 ? -0.568 -10.023 -25.734 1 85.56 17 SER B O 1
ATOM 1568 N N . ILE B 1 18 ? -2.053 -10.078 -24.141 1 87.44 18 ILE B N 1
ATOM 1569 C CA . ILE B 1 18 ? -1.101 -10.453 -23.094 1 87.44 18 ILE B CA 1
ATOM 1570 C C . ILE B 1 18 ? -0.935 -11.969 -23.062 1 87.44 18 ILE B C 1
ATOM 1572 O O . ILE B 1 18 ? 0.163 -12.477 -22.828 1 87.44 18 ILE B O 1
ATOM 1576 N N . ILE B 1 19 ? -2.055 -12.648 -23.359 1 86.44 19 ILE B N 1
ATOM 1577 C CA . ILE B 1 19 ? -2.021 -14.094 -23.219 1 86.44 19 ILE B CA 1
ATOM 1578 C C . ILE B 1 19 ? -1.739 -14.734 -24.578 1 86.44 19 ILE B C 1
ATOM 1580 O O . ILE B 1 19 ? -1.543 -15.953 -24.672 1 86.44 19 ILE B O 1
ATOM 1584 N N . ASN B 1 20 ? -1.708 -13.898 -25.578 1 82 20 ASN B N 1
ATOM 1585 C CA . ASN B 1 20 ? -1.502 -14.43 -26.922 1 82 20 ASN B CA 1
ATOM 1586 C C . ASN B 1 20 ? -0.257 -15.312 -26.984 1 82 20 ASN B C 1
ATOM 1588 O O . ASN B 1 20 ? 0.815 -14.914 -26.531 1 82 20 ASN B O 1
ATOM 1592 N N . GLY B 1 21 ? -0.435 -16.438 -27.547 1 81.88 21 GLY B N 1
ATOM 1593 C CA . GLY B 1 21 ? 0.663 -17.375 -27.719 1 81.88 21 GLY B CA 1
ATOM 1594 C C . GLY B 1 21 ? 0.929 -18.234 -26.5 1 81.88 21 GLY B C 1
ATOM 1595 O O . GLY B 1 21 ? 1.789 -19.109 -26.531 1 81.88 21 GLY B O 1
ATOM 1596 N N . LYS B 1 22 ? 0.177 -17.875 -25.516 1 86.81 22 LYS B N 1
ATOM 1597 C CA . LYS B 1 22 ? 0.311 -18.672 -24.312 1 86.81 22 LYS B CA 1
ATOM 1598 C C . LYS B 1 22 ? -0.9 -19.578 -24.125 1 86.81 22 LYS B C 1
ATOM 1600 O O . LYS B 1 22 ? -2.008 -19.25 -24.547 1 86.81 22 LYS B O 1
ATOM 1605 N N . ASP B 1 23 ? -0.833 -20.797 -23.844 1 94.12 23 ASP B N 1
ATOM 1606 C CA . ASP B 1 23 ? -1.937 -21.719 -23.578 1 94.12 23 ASP B CA 1
ATOM 1607 C C . ASP B 1 23 ? -2.541 -21.484 -22.203 1 94.12 23 ASP B C 1
ATOM 1609 O O . ASP B 1 23 ? -2.523 -22.359 -21.344 1 94.12 23 ASP B O 1
ATOM 1613 N N . VAL B 1 24 ? -3.057 -20.188 -21.984 1 96.62 24 VAL B N 1
ATOM 1614 C CA . VAL B 1 24 ? -3.559 -19.734 -20.703 1 96.62 24 VAL B CA 1
ATOM 1615 C C . VAL B 1 24 ? -5.051 -19.422 -20.797 1 96.62 24 VAL B C 1
ATOM 1617 O O . VAL B 1 24 ? -5.496 -18.812 -21.781 1 96.62 24 VAL B O 1
ATOM 1620 N N . THR B 1 25 ? -5.875 -19.812 -19.891 1 96.06 25 THR B N 1
ATOM 1621 C CA . THR B 1 25 ? -7.289 -19.469 -19.797 1 96.06 25 THR B CA 1
ATOM 1622 C C . THR B 1 25 ? -7.578 -18.75 -18.484 1 96.06 25 THR B C 1
ATOM 1624 O O . THR B 1 25 ? -6.871 -18.938 -17.5 1 96.06 25 THR B O 1
ATOM 1627 N N . THR B 1 26 ? -8.562 -17.828 -18.453 1 95.88 26 THR B N 1
ATOM 1628 C CA . THR B 1 26 ? -9.055 -17.203 -17.219 1 95.88 26 THR B CA 1
ATOM 1629 C C . THR B 1 26 ? -10.406 -17.781 -16.828 1 95.88 26 THR B C 1
ATOM 1631 O O . THR B 1 26 ? -10.953 -17.422 -15.781 1 95.88 26 THR B O 1
ATOM 1634 N N . ASN B 1 27 ? -10.906 -18.609 -17.703 1 93.62 27 ASN B N 1
ATOM 1635 C CA . ASN B 1 27 ? -12.172 -19.281 -17.438 1 93.62 27 ASN B CA 1
ATOM 1636 C C . ASN B 1 27 ? -11.984 -20.469 -16.5 1 93.62 27 ASN B C 1
ATOM 1638 O O . ASN B 1 27 ? -11.32 -21.453 -16.859 1 93.62 27 ASN B O 1
ATOM 1642 N N . PRO B 1 28 ? -12.562 -20.406 -15.344 1 91.81 28 PRO B N 1
ATOM 1643 C CA . PRO B 1 28 ? -12.352 -21.484 -14.383 1 91.81 28 PRO B CA 1
ATOM 1644 C C . PRO B 1 28 ? -12.898 -22.828 -14.875 1 91.81 28 PRO B C 1
ATOM 1646 O O . PRO B 1 28 ? -12.477 -23.875 -14.398 1 91.81 28 PRO B O 1
ATOM 1649 N N . ASP B 1 29 ? -13.75 -22.844 -15.844 1 92.56 29 ASP B N 1
ATOM 1650 C CA . ASP B 1 29 ? -14.398 -24.062 -16.312 1 92.56 29 ASP B CA 1
ATOM 1651 C C . ASP B 1 29 ? -13.695 -24.609 -17.547 1 92.56 29 ASP B C 1
ATOM 1653 O O . ASP B 1 29 ? -14.023 -25.703 -18.016 1 92.56 29 ASP B O 1
ATOM 1657 N N . ASP B 1 30 ? -12.781 -23.828 -18.094 1 91.38 30 ASP B N 1
ATOM 1658 C CA . ASP B 1 30 ? -12.047 -24.266 -19.281 1 91.38 30 ASP B CA 1
ATOM 1659 C C . ASP B 1 30 ? -10.82 -25.078 -18.891 1 91.38 30 ASP B C 1
ATOM 1661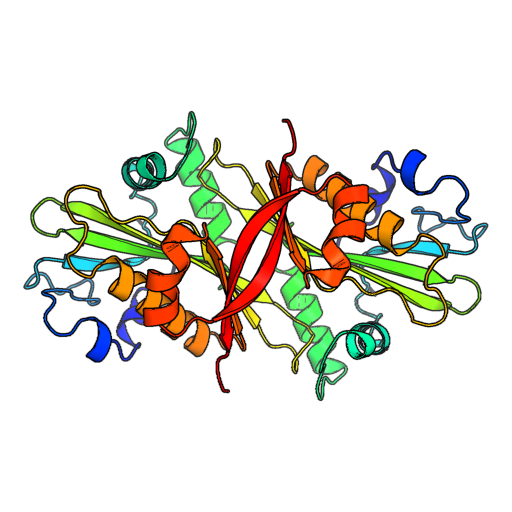 O O . ASP B 1 30 ? -9.852 -24.547 -18.344 1 91.38 30 ASP B O 1
ATOM 1665 N N . LYS B 1 31 ? -10.828 -26.328 -19.297 1 89.75 31 LYS B N 1
ATOM 1666 C CA . LYS B 1 31 ? -9.711 -27.203 -18.938 1 89.75 31 LYS B CA 1
ATOM 1667 C C . LYS B 1 31 ? -8.93 -27.625 -20.188 1 89.75 31 LYS B C 1
ATOM 1669 O O . LYS B 1 31 ? -8.164 -28.594 -20.141 1 89.75 31 LYS B O 1
ATOM 1674 N N . SER B 1 32 ? -9.148 -26.906 -21.219 1 94 32 SER B N 1
ATOM 1675 C CA . SER B 1 32 ? -8.516 -27.266 -22.484 1 94 32 SER B CA 1
ATOM 1676 C C . SER B 1 32 ? -7.16 -26.578 -22.641 1 94 32 SER B C 1
ATOM 1678 O O . SER B 1 32 ? -6.422 -26.859 -23.578 1 94 32 SER B O 1
ATOM 1680 N N . HIS B 1 33 ? -6.828 -25.781 -21.734 1 95.88 33 HIS B N 1
ATOM 1681 C CA . HIS B 1 33 ? -5.559 -25.062 -21.781 1 95.88 33 HIS B CA 1
ATOM 1682 C C . HIS B 1 33 ? -4.57 -25.625 -20.766 1 95.88 33 HIS B C 1
ATOM 1684 O O . HIS B 1 33 ? -4.969 -26.312 -19.828 1 95.88 33 HIS B O 1
ATOM 1690 N N . GLN B 1 34 ? -3.332 -25.359 -20.953 1 96.81 34 GLN B N 1
ATOM 1691 C CA . GLN B 1 34 ? -2.307 -25.844 -20.047 1 96.81 34 GLN B CA 1
ATOM 1692 C C . GLN B 1 34 ? -2.309 -25.047 -18.734 1 96.81 34 GLN B C 1
ATOM 1694 O O . GLN B 1 34 ? -2.129 -25.609 -17.656 1 96.81 34 GLN B O 1
ATOM 1699 N N . TYR B 1 35 ? -2.48 -23.75 -18.859 1 97.25 35 TYR B N 1
ATOM 1700 C CA . TYR B 1 35 ? -2.396 -22.906 -17.672 1 97.25 35 TYR B CA 1
ATOM 1701 C C . TYR B 1 35 ? -3.717 -22.188 -17.422 1 97.25 35 TYR B C 1
ATOM 1703 O O . TYR B 1 35 ? -4.457 -21.891 -18.375 1 97.25 35 TYR B O 1
ATOM 1711 N N . GLN B 1 36 ? -4.027 -21.906 -16.172 1 97.62 36 GLN B N 1
ATOM 1712 C CA . GLN B 1 36 ? -5.164 -21.094 -15.75 1 97.62 36 GLN B CA 1
ATOM 1713 C C . GLN B 1 36 ? -4.707 -19.922 -14.883 1 97.62 36 GLN B C 1
ATOM 1715 O O . GLN B 1 36 ? -3.947 -20.109 -13.93 1 97.62 36 GLN B O 1
ATOM 1720 N N . LEU B 1 37 ? -5.031 -18.75 -15.352 1 98 37 LEU B N 1
ATOM 1721 C CA . LEU B 1 37 ? -4.867 -17.547 -14.531 1 98 37 LEU B CA 1
ATOM 1722 C C . LEU B 1 37 ? -6.102 -17.312 -13.664 1 98 37 LEU B C 1
ATOM 1724 O O . LEU B 1 37 ? -7.207 -17.141 -14.188 1 98 37 LEU B O 1
ATOM 1728 N N . ARG B 1 38 ? -5.93 -17.25 -12.352 1 98.19 38 ARG B N 1
ATOM 1729 C CA . ARG B 1 38 ? -7.07 -17.172 -11.445 1 98.19 38 ARG B CA 1
ATOM 1730 C C . ARG B 1 38 ? -6.707 -16.453 -10.156 1 98.19 38 ARG B C 1
ATOM 1732 O O . ARG B 1 38 ? -5.527 -16.25 -9.859 1 98.19 38 ARG B O 1
ATOM 1739 N N . PRO B 1 39 ? -7.773 -16.016 -9.398 1 98.5 39 PRO B N 1
ATOM 1740 C CA . PRO B 1 39 ? -7.488 -15.508 -8.055 1 98.5 39 PRO B CA 1
ATOM 1741 C C . PRO B 1 39 ? -6.965 -16.594 -7.113 1 98.5 39 PRO B C 1
ATOM 1743 O O . PRO B 1 39 ? -7.211 -17.781 -7.336 1 98.5 39 PRO B O 1
ATOM 1746 N N . LEU B 1 40 ? -6.191 -16.188 -6.117 1 98.5 40 LEU B N 1
ATOM 1747 C CA . LEU B 1 40 ? -5.809 -17.094 -5.035 1 98.5 40 LEU B CA 1
ATOM 1748 C C . LEU B 1 40 ? -7.039 -17.719 -4.391 1 98.5 40 LEU B C 1
ATOM 1750 O O . LEU B 1 40 ? -8.07 -17.062 -4.234 1 98.5 40 LEU B O 1
ATOM 1754 N N . LYS B 1 41 ? -6.918 -19.016 -4.039 1 97.69 41 LYS B N 1
ATOM 1755 C CA . LYS B 1 41 ? -7.977 -19.734 -3.34 1 97.69 41 LYS B CA 1
ATOM 1756 C C . LYS B 1 41 ? -7.613 -19.969 -1.878 1 97.69 41 LYS B C 1
ATOM 1758 O O . LYS B 1 41 ? -6.434 -19.984 -1.521 1 97.69 41 LYS B O 1
ATOM 1763 N N . SER B 1 42 ? -8.695 -20.172 -1.098 1 97.94 42 SER B N 1
ATOM 1764 C CA . SER B 1 42 ? -8.492 -20.438 0.321 1 97.94 42 SER B CA 1
ATOM 1765 C C . SER B 1 42 ? -7.75 -21.75 0.528 1 97.94 42 SER B C 1
ATOM 1767 O O . SER B 1 42 ? -7.125 -21.969 1.571 1 97.94 42 SER B O 1
ATOM 1769 N N . SER B 1 43 ? -7.695 -22.625 -0.476 1 97.25 43 SER B N 1
ATOM 1770 C CA . SER B 1 43 ? -7.066 -23.938 -0.362 1 97.25 43 SER B CA 1
ATOM 1771 C C . SER B 1 43 ? -5.645 -23.922 -0.906 1 97.25 43 SER B C 1
ATOM 1773 O O . SER B 1 43 ? -4.969 -24.953 -0.931 1 97.25 43 SER B O 1
ATOM 1775 N N . ASP B 1 44 ? -5.164 -22.781 -1.359 1 97.88 44 ASP B N 1
ATOM 1776 C CA . ASP B 1 44 ? -3.879 -22.672 -2.045 1 97.88 44 ASP B CA 1
ATOM 1777 C C . ASP B 1 44 ? -2.734 -22.516 -1.045 1 97.88 44 ASP B C 1
ATOM 1779 O O . ASP B 1 44 ? -1.892 -21.641 -1.186 1 97.88 44 ASP B O 1
ATOM 1783 N N . TYR B 1 45 ? -2.684 -23.469 -0.095 1 97 45 TYR B N 1
ATOM 1784 C CA . TYR B 1 45 ? -1.609 -23.391 0.888 1 97 45 TYR B CA 1
ATOM 1785 C C . TYR B 1 45 ? -0.247 -23.516 0.218 1 97 45 TYR B C 1
ATOM 1787 O O . TYR B 1 45 ? 0.73 -22.906 0.661 1 97 45 TYR B O 1
ATOM 1795 N N . ASP B 1 46 ? -0.152 -24.219 -0.815 1 94.25 46 ASP B N 1
ATOM 1796 C CA . ASP B 1 46 ? 1.1 -24.438 -1.536 1 94.25 46 ASP B CA 1
ATOM 1797 C C . ASP B 1 46 ? 1.586 -23.141 -2.184 1 94.25 46 ASP B C 1
ATOM 1799 O O . ASP B 1 46 ? 2.688 -23.094 -2.734 1 94.25 46 ASP B O 1
ATOM 1803 N N . TYR B 1 47 ? 0.75 -22.094 -2.104 1 96.94 47 TYR B N 1
ATOM 1804 C CA . TYR B 1 47 ? 1.12 -20.734 -2.479 1 96.94 47 TYR B CA 1
ATOM 1805 C C . TYR B 1 47 ? 2.436 -20.328 -1.826 1 96.94 47 TYR B C 1
ATOM 1807 O O . TYR B 1 47 ? 3.238 -19.609 -2.428 1 96.94 47 TYR B O 1
ATOM 1815 N N . LEU B 1 48 ? 2.721 -20.828 -0.634 1 97.75 48 LEU B N 1
ATOM 1816 C CA . LEU B 1 48 ? 3.906 -20.516 0.151 1 97.75 48 LEU B CA 1
ATOM 1817 C C . LEU B 1 48 ? 5.172 -21 -0.548 1 97.75 48 LEU B C 1
ATOM 1819 O O . LEU B 1 48 ? 6.23 -20.375 -0.425 1 97.75 48 LEU B O 1
ATOM 1823 N N . ARG B 1 49 ? 5.031 -22.062 -1.263 1 96.62 49 ARG B N 1
ATOM 1824 C CA . ARG B 1 49 ? 6.172 -22.594 -2.004 1 96.62 49 ARG B CA 1
ATOM 1825 C C . ARG B 1 49 ? 6.699 -21.578 -3.006 1 96.62 49 ARG B C 1
ATOM 1827 O O . ARG B 1 49 ? 7.91 -21.391 -3.133 1 96.62 49 ARG B O 1
ATOM 1834 N N . LEU B 1 50 ? 5.828 -20.891 -3.725 1 97.19 50 LEU B N 1
ATOM 1835 C CA . LEU B 1 50 ? 6.211 -19.859 -4.68 1 97.19 50 LEU B CA 1
ATOM 1836 C C . LEU B 1 50 ? 6.84 -18.672 -3.965 1 97.19 50 LEU B C 1
ATOM 1838 O O . LEU B 1 50 ? 7.891 -18.172 -4.383 1 97.19 50 LEU B O 1
ATOM 1842 N N . LEU B 1 51 ? 6.195 -18.266 -2.863 1 98.06 51 LEU B N 1
ATOM 1843 C CA . LEU B 1 51 ? 6.652 -17.078 -2.137 1 98.06 51 LEU B CA 1
ATOM 1844 C C . LEU B 1 51 ? 8.047 -17.297 -1.566 1 98.06 51 LEU B C 1
ATOM 1846 O O . LEU B 1 51 ? 8.836 -16.359 -1.453 1 98.06 51 LEU B O 1
ATOM 1850 N N . LYS B 1 52 ? 8.391 -18.547 -1.248 1 97.62 52 LYS B N 1
ATOM 1851 C CA . LYS B 1 52 ? 9.695 -18.875 -0.686 1 97.62 52 LYS B CA 1
ATOM 1852 C C . LYS B 1 52 ? 10.82 -18.562 -1.672 1 97.62 52 LYS B C 1
ATOM 1854 O O . LYS B 1 52 ? 11.969 -18.344 -1.27 1 97.62 52 LYS B O 1
ATOM 1859 N N . GLN B 1 53 ? 10.461 -18.609 -2.934 1 97 53 GLN B N 1
ATOM 1860 C CA . GLN B 1 53 ? 11.469 -18.297 -3.945 1 97 53 GLN B CA 1
ATOM 1861 C C . GLN B 1 53 ? 11.758 -16.812 -3.994 1 97 53 GLN B C 1
ATOM 1863 O O . GLN B 1 53 ? 12.727 -16.375 -4.625 1 97 53 GLN B O 1
ATOM 1868 N N . LEU B 1 54 ? 10.922 -16.016 -3.359 1 95.56 54 LEU B N 1
ATOM 1869 C CA . LEU B 1 54 ? 11.047 -14.562 -3.363 1 95.56 54 LEU B CA 1
ATOM 1870 C C . LEU B 1 54 ? 11.805 -14.078 -2.131 1 95.56 54 LEU B C 1
ATOM 1872 O O . LEU B 1 54 ? 12.656 -13.195 -2.23 1 95.56 54 LEU B O 1
ATOM 1876 N N . THR B 1 55 ? 11.453 -14.586 -0.981 1 94.75 55 THR B N 1
ATOM 1877 C CA . THR B 1 55 ? 11.969 -14.102 0.294 1 94.75 55 THR B CA 1
ATOM 1878 C C . THR B 1 55 ? 11.656 -15.086 1.415 1 94.75 55 THR B C 1
ATOM 1880 O O . THR B 1 55 ? 11.109 -16.156 1.166 1 94.75 55 THR B O 1
ATOM 1883 N N . GLU B 1 56 ? 12.023 -14.656 2.639 1 95.44 56 GLU B N 1
ATOM 1884 C CA . GLU B 1 56 ? 11.711 -15.461 3.816 1 95.44 56 GLU B CA 1
ATOM 1885 C C . GLU B 1 56 ? 10.211 -15.469 4.09 1 95.44 56 GLU B C 1
ATOM 1887 O O . GLU B 1 56 ? 9.586 -14.414 4.223 1 95.44 56 GLU B O 1
ATOM 1892 N N . VAL B 1 57 ? 9.664 -16.625 4.117 1 96.5 57 VAL B N 1
ATOM 1893 C CA . VAL B 1 57 ? 8.242 -16.766 4.434 1 96.5 57 VAL B CA 1
ATOM 1894 C C . VAL B 1 57 ? 8.078 -17.047 5.922 1 96.5 57 VAL B C 1
ATOM 1896 O O . VAL B 1 57 ? 7.164 -16.531 6.566 1 96.5 57 VAL B O 1
ATOM 1899 N N . GLY B 1 58 ? 9 -17.75 6.477 1 94.75 58 GLY B N 1
ATOM 1900 C CA . GLY B 1 58 ? 8.93 -18.141 7.875 1 94.75 58 GLY B CA 1
ATOM 1901 C C . GLY B 1 58 ? 7.953 -19.281 8.133 1 94.75 58 GLY B C 1
ATOM 1902 O O . GLY B 1 58 ? 7.566 -19.984 7.207 1 94.75 58 GLY B O 1
ATOM 1903 N N . ASP B 1 59 ? 7.664 -19.531 9.406 1 95.19 59 ASP B N 1
ATOM 1904 C CA . ASP B 1 59 ? 6.773 -20.609 9.797 1 95.19 59 ASP B CA 1
ATOM 1905 C C . ASP B 1 59 ? 5.312 -20.172 9.75 1 95.19 59 ASP B C 1
ATOM 1907 O O . ASP B 1 59 ? 4.812 -19.578 10.703 1 95.19 59 ASP B O 1
ATOM 1911 N N . VAL B 1 60 ? 4.695 -20.484 8.664 1 97.56 60 VAL B N 1
ATOM 1912 C CA . VAL B 1 60 ? 3.281 -20.188 8.477 1 97.56 60 VAL B CA 1
ATOM 1913 C C . VAL B 1 60 ? 2.475 -21.484 8.469 1 97.56 60 VAL B C 1
ATOM 1915 O O . VAL B 1 60 ? 2.611 -22.297 7.555 1 97.56 60 VAL B O 1
ATOM 1918 N N . SER B 1 61 ? 1.638 -21.688 9.43 1 97.88 61 SER B N 1
ATOM 1919 C CA . SER B 1 61 ? 0.784 -22.875 9.469 1 97.88 61 SER B CA 1
ATOM 1920 C C . SER B 1 61 ? -0.394 -22.734 8.516 1 97.88 61 SER B C 1
ATOM 1922 O O . SER B 1 61 ? -0.683 -21.641 8.023 1 97.88 61 SER B O 1
ATOM 1924 N N . GLU B 1 62 ? -1.01 -23.844 8.305 1 97.56 62 GLU B N 1
ATOM 1925 C CA . GLU B 1 62 ? -2.229 -23.797 7.504 1 97.56 62 GLU B CA 1
ATOM 1926 C C . GLU B 1 62 ? -3.285 -22.906 8.156 1 97.56 62 GLU B C 1
ATOM 1928 O O . GLU B 1 62 ? -4.02 -22.203 7.461 1 97.56 62 GLU B O 1
ATOM 1933 N N . ASN B 1 63 ? -3.285 -22.984 9.453 1 98 63 ASN B N 1
ATOM 1934 C CA . ASN B 1 63 ? -4.219 -22.141 10.188 1 98 63 ASN B CA 1
ATOM 1935 C C . ASN B 1 63 ? -3.895 -20.656 10.016 1 98 63 ASN B C 1
ATOM 1937 O O . ASN B 1 63 ? -4.797 -19.828 9.852 1 98 63 ASN B O 1
ATOM 1941 N N . ASP B 1 64 ? -2.654 -20.344 10.102 1 97.94 64 ASP B N 1
ATOM 1942 C CA . ASP B 1 64 ? -2.234 -18.953 9.875 1 97.94 64 ASP B CA 1
ATOM 1943 C C . ASP B 1 64 ? -2.613 -18.484 8.477 1 97.94 64 ASP B C 1
ATOM 1945 O O . ASP B 1 64 ? -3.076 -17.359 8.297 1 97.94 64 ASP B O 1
ATOM 1949 N N . PHE B 1 65 ? -2.383 -19.359 7.523 1 98.31 65 PHE B N 1
ATOM 1950 C CA . PHE B 1 65 ? -2.734 -19.047 6.141 1 98.31 65 PHE B CA 1
ATOM 1951 C C . PHE B 1 65 ? -4.227 -18.781 6.012 1 98.31 65 PHE B C 1
ATOM 1953 O O . PHE B 1 65 ? -4.633 -17.797 5.387 1 98.31 65 PHE B O 1
ATOM 1960 N N . ASP B 1 66 ? -5.004 -19.609 6.602 1 98.06 66 ASP B N 1
ATOM 1961 C CA . ASP B 1 66 ? -6.457 -19.469 6.547 1 98.06 66 ASP B CA 1
ATOM 1962 C C . ASP B 1 66 ? -6.902 -18.141 7.168 1 98.06 66 ASP B C 1
ATOM 1964 O O . ASP B 1 66 ? -7.762 -17.453 6.617 1 98.06 66 ASP B O 1
ATOM 1968 N N . LYS B 1 67 ? -6.344 -17.859 8.281 1 98.12 67 LYS B N 1
ATOM 1969 C CA . LYS B 1 67 ? -6.676 -16.609 8.969 1 98.12 67 LYS B CA 1
ATOM 1970 C C . LYS B 1 67 ? -6.324 -15.406 8.109 1 98.12 67 LYS B C 1
ATOM 1972 O O . LYS B 1 67 ? -7.129 -14.484 7.961 1 98.12 67 LYS B O 1
ATOM 1977 N N . ARG B 1 68 ? -5.164 -15.438 7.574 1 98.31 68 ARG B N 1
ATOM 1978 C CA . ARG B 1 68 ? -4.723 -14.336 6.734 1 98.31 68 ARG B CA 1
ATOM 1979 C C . ARG B 1 68 ? -5.582 -14.219 5.484 1 98.31 68 ARG B C 1
ATOM 1981 O O . ARG B 1 68 ? -5.953 -13.117 5.078 1 98.31 68 ARG B O 1
ATOM 1988 N N . PHE B 1 69 ? -5.859 -15.336 4.875 1 98.5 69 PHE B N 1
ATOM 1989 C CA . PHE B 1 69 ? -6.738 -15.344 3.711 1 98.5 69 PHE B CA 1
ATOM 1990 C C . PHE B 1 69 ? -8.062 -14.664 4.023 1 98.5 69 PHE B C 1
ATOM 1992 O O . PHE B 1 69 ? -8.531 -13.82 3.254 1 98.5 69 PHE B O 1
ATOM 1999 N N . ASN B 1 70 ? -8.57 -14.969 5.129 1 97.81 70 ASN B N 1
ATOM 2000 C CA . ASN B 1 70 ? -9.844 -14.367 5.535 1 97.81 70 ASN B CA 1
ATOM 2001 C C . ASN B 1 70 ? -9.703 -12.867 5.781 1 97.81 70 ASN B C 1
ATOM 2003 O O . ASN B 1 70 ? -10.633 -12.102 5.527 1 97.81 70 ASN B O 1
ATOM 2007 N N . GLU B 1 71 ? -8.578 -12.484 6.285 1 98.06 71 GLU B N 1
ATOM 2008 C CA . GLU B 1 71 ? -8.328 -11.055 6.473 1 98.06 71 GLU B CA 1
ATOM 2009 C C . GLU B 1 71 ? -8.273 -10.328 5.133 1 98.06 71 GLU B C 1
ATOM 2011 O O . GLU B 1 71 ? -8.719 -9.18 5.023 1 98.06 71 GLU B O 1
ATOM 2016 N N . PHE B 1 72 ? -7.645 -11.008 4.117 1 98.19 72 PHE B N 1
ATOM 2017 C CA . PHE B 1 72 ? -7.676 -10.445 2.773 1 98.19 72 PHE B CA 1
ATOM 2018 C C . PHE B 1 72 ? -9.109 -10.227 2.309 1 98.19 72 PHE B C 1
ATOM 2020 O O . PHE B 1 72 ? -9.453 -9.148 1.824 1 98.19 72 PHE B O 1
ATOM 2027 N N . VAL B 1 73 ? -9.898 -11.227 2.508 1 96.75 73 VAL B N 1
ATOM 2028 C CA . VAL B 1 73 ? -11.273 -11.227 2.037 1 96.75 73 VAL B CA 1
ATOM 2029 C C . VAL B 1 73 ? -12.062 -10.125 2.734 1 96.75 73 VAL B C 1
ATOM 2031 O O . VAL B 1 73 ? -12.938 -9.492 2.129 1 96.75 73 VAL B O 1
ATOM 2034 N N . ALA B 1 74 ? -11.727 -9.828 3.939 1 96.12 74 ALA B N 1
ATOM 2035 C CA . ALA B 1 74 ? -12.453 -8.867 4.758 1 96.12 74 ALA B CA 1
ATOM 2036 C C . ALA B 1 74 ? -12.141 -7.434 4.332 1 96.12 74 ALA B C 1
ATOM 2038 O O . ALA B 1 74 ? -12.719 -6.484 4.867 1 96.12 74 ALA B O 1
ATOM 2039 N N . ARG B 1 75 ? -11.281 -7.219 3.406 1 96.44 75 ARG B N 1
ATOM 2040 C CA . ARG B 1 75 ? -10.922 -5.918 2.85 1 96.44 75 ARG B CA 1
ATOM 2041 C C . ARG B 1 75 ? -11.328 -5.816 1.383 1 96.44 75 ARG B C 1
ATOM 2043 O O . ARG B 1 75 ? -10.5 -6.039 0.49 1 96.44 75 ARG B O 1
ATOM 2050 N N . PRO B 1 76 ? -12.484 -5.383 1.216 1 90.31 76 PRO B N 1
ATOM 2051 C CA . PRO B 1 76 ? -13.047 -5.441 -0.135 1 90.31 76 PRO B CA 1
ATOM 2052 C C . PRO B 1 76 ? -12.258 -4.609 -1.141 1 90.31 76 PRO B C 1
ATOM 2054 O O . PRO B 1 76 ? -11.891 -3.469 -0.848 1 90.31 76 PRO B O 1
ATOM 2057 N N . ARG B 1 77 ? -12.016 -5.289 -2.25 1 95.31 77 ARG B N 1
ATOM 2058 C CA . ARG B 1 77 ? -11.43 -4.656 -3.426 1 95.31 77 ARG B CA 1
ATOM 2059 C C . ARG B 1 77 ? -10.07 -4.043 -3.098 1 95.31 77 ARG B C 1
ATOM 2061 O O . ARG B 1 77 ? -9.742 -2.957 -3.576 1 95.31 77 ARG B O 1
ATOM 2068 N N . THR B 1 78 ? -9.391 -4.645 -2.189 1 98.31 78 THR B N 1
ATOM 2069 C CA . THR B 1 78 ? -8.094 -4.133 -1.766 1 98.31 78 THR B CA 1
ATOM 2070 C C . THR B 1 78 ? -6.965 -5.02 -2.291 1 98.31 78 THR B C 1
ATOM 2072 O O . THR B 1 78 ? -5.957 -4.516 -2.793 1 98.31 78 THR B O 1
ATOM 2075 N N . TYR B 1 79 ? -7.227 -6.328 -2.156 1 98.69 79 TYR B N 1
ATOM 2076 C CA . TYR B 1 79 ? -6.191 -7.281 -2.543 1 98.69 79 TYR B CA 1
ATOM 2077 C C . TYR B 1 79 ? -6.617 -8.078 -3.77 1 98.69 79 TYR B C 1
ATOM 2079 O O . TYR B 1 79 ? -7.617 -8.805 -3.73 1 98.69 79 TYR B O 1
ATOM 2087 N N . PHE B 1 80 ? -5.859 -7.969 -4.824 1 98.75 80 PHE B N 1
ATOM 2088 C CA . PHE B 1 80 ? -5.98 -8.812 -6.004 1 98.75 80 PHE B CA 1
ATOM 2089 C C . PHE B 1 80 ? -4.75 -9.695 -6.168 1 98.75 80 PHE B C 1
ATOM 2091 O O . PHE B 1 80 ? -3.781 -9.305 -6.82 1 98.75 80 PHE B O 1
ATOM 2098 N N . ILE B 1 81 ? -4.801 -10.844 -5.57 1 98.81 81 ILE B N 1
ATOM 2099 C CA . ILE B 1 81 ? -3.736 -11.836 -5.695 1 98.81 81 ILE B CA 1
ATOM 2100 C C . ILE B 1 81 ? -4.086 -12.836 -6.789 1 98.81 81 ILE B C 1
ATOM 2102 O O . ILE B 1 81 ? -5.082 -13.555 -6.684 1 98.81 81 ILE B O 1
ATOM 2106 N N . ILE B 1 82 ? -3.264 -12.859 -7.785 1 98.75 82 ILE B N 1
ATOM 2107 C CA . ILE B 1 82 ? -3.527 -13.758 -8.898 1 98.75 82 ILE B CA 1
ATOM 2108 C C . ILE B 1 82 ? -2.439 -14.828 -8.969 1 98.75 82 ILE B C 1
ATOM 2110 O O . ILE B 1 82 ? -1.299 -14.586 -8.57 1 98.75 82 ILE B O 1
ATOM 2114 N N . VAL B 1 83 ? -2.83 -15.945 -9.438 1 98.5 83 VAL B N 1
ATOM 2115 C CA . VAL B 1 83 ? -1.941 -17.094 -9.539 1 98.5 83 VAL B CA 1
ATOM 2116 C C . VAL B 1 83 ? -2.094 -17.734 -10.914 1 98.5 83 VAL B C 1
ATOM 2118 O O . VAL B 1 83 ? -3.188 -17.75 -11.484 1 98.5 83 VAL B O 1
ATOM 2121 N N . LEU B 1 84 ? -0.962 -18.109 -11.461 1 98.12 84 LEU B N 1
ATOM 2122 C CA . LEU B 1 84 ? -0.919 -18.953 -12.648 1 98.12 84 LEU B CA 1
ATOM 2123 C C . LEU B 1 84 ? -0.725 -20.406 -12.266 1 98.12 84 LEU B C 1
ATOM 2125 O O . LEU B 1 84 ? 0.296 -20.781 -11.68 1 98.12 84 LEU B O 1
ATOM 2129 N N . GLU B 1 85 ? -1.69 -21.25 -12.633 1 97.81 85 GLU B N 1
ATOM 2130 C CA . GLU B 1 85 ? -1.643 -22.656 -12.281 1 97.81 85 GLU B CA 1
ATOM 2131 C C . GLU B 1 85 ? -1.468 -23.531 -13.523 1 97.81 85 GLU B C 1
ATOM 2133 O O . GLU B 1 85 ? -2.166 -23.344 -14.523 1 97.81 85 GLU B O 1
ATOM 2138 N N . ASP B 1 86 ? -0.508 -24.406 -13.469 1 97.19 86 ASP B N 1
ATOM 2139 C CA . ASP B 1 86 ? -0.408 -25.469 -14.469 1 97.19 86 ASP B CA 1
ATOM 2140 C C . ASP B 1 86 ? -1.477 -26.547 -14.234 1 97.19 86 ASP B C 1
ATOM 2142 O O . ASP B 1 86 ? -1.438 -27.266 -13.234 1 97.19 86 ASP B O 1
ATOM 2146 N N . LEU B 1 87 ? -2.367 -26.688 -15.195 1 96.38 87 LEU B N 1
ATOM 2147 C CA . LEU B 1 87 ? -3.529 -27.547 -14.992 1 96.38 87 LEU B CA 1
ATOM 2148 C C . LEU B 1 87 ? -3.143 -29.016 -15.094 1 96.38 87 LEU B C 1
ATOM 2150 O O . LEU B 1 87 ? -3.879 -29.891 -14.633 1 96.38 87 LEU B O 1
ATOM 2154 N N . VAL B 1 88 ? -2.061 -29.25 -15.703 1 95 88 VAL B N 1
ATOM 2155 C CA . VAL B 1 88 ? -1.598 -30.625 -15.836 1 95 88 VAL B CA 1
ATOM 2156 C C . VAL B 1 88 ? -0.94 -31.078 -14.531 1 95 88 VAL B C 1
ATOM 2158 O O . VAL B 1 88 ? -1.349 -32.094 -13.945 1 95 88 VAL B O 1
ATOM 2161 N N . SER B 1 89 ? -0.019 -30.344 -14.008 1 94.69 89 SER B N 1
ATOM 2162 C CA . SER B 1 89 ? 0.711 -30.719 -12.797 1 94.69 89 SER B CA 1
ATOM 2163 C C . SER B 1 89 ? -0.019 -30.234 -11.547 1 94.69 89 SER B C 1
ATOM 2165 O O . SER B 1 89 ? 0.304 -30.672 -10.438 1 94.69 89 SER B O 1
ATOM 2167 N N . LYS B 1 90 ? -0.965 -29.344 -11.688 1 94.38 90 LYS B N 1
ATOM 2168 C CA . LYS B 1 90 ? -1.729 -28.734 -10.602 1 94.38 90 LYS B CA 1
ATOM 2169 C C . LYS B 1 90 ? -0.833 -27.875 -9.719 1 94.38 90 LYS B C 1
ATOM 2171 O O . LYS B 1 90 ? -1.187 -27.562 -8.578 1 94.38 90 LYS B O 1
ATOM 2176 N N . LYS B 1 91 ? 0.285 -27.5 -10.266 1 95.69 91 LYS B N 1
ATOM 2177 C CA . LYS B 1 91 ? 1.22 -26.656 -9.531 1 95.69 91 LYS B CA 1
ATOM 2178 C C . LYS B 1 91 ? 1.034 -25.188 -9.906 1 95.69 91 LYS B C 1
ATOM 2180 O O . LYS B 1 91 ? 0.816 -24.859 -11.07 1 95.69 91 LYS B O 1
ATOM 2185 N N . MET B 1 92 ? 1.157 -24.375 -8.914 1 97.75 92 MET B N 1
ATOM 2186 C CA . MET B 1 92 ? 1.218 -22.938 -9.188 1 97.75 92 MET B CA 1
ATOM 2187 C C . MET B 1 92 ? 2.588 -22.547 -9.734 1 97.75 92 MET B C 1
ATOM 2189 O O . MET B 1 92 ? 3.613 -22.844 -9.117 1 97.75 92 MET B O 1
ATOM 2193 N N . VAL B 1 93 ? 2.652 -21.828 -10.836 1 98 93 VAL B N 1
ATOM 2194 C CA . VAL B 1 93 ? 3.938 -21.578 -11.484 1 98 93 VAL B CA 1
ATOM 2195 C C . VAL B 1 93 ? 4.238 -20.078 -11.469 1 98 93 VAL B C 1
ATOM 2197 O O . VAL B 1 93 ? 5.316 -19.641 -11.883 1 98 93 VAL B O 1
ATOM 2200 N N . GLY B 1 94 ? 3.34 -19.234 -10.977 1 98.56 94 GLY B N 1
ATOM 2201 C CA . GLY B 1 94 ? 3.553 -17.797 -10.836 1 98.56 94 GLY B CA 1
ATOM 2202 C C . GLY B 1 94 ? 2.482 -17.109 -10 1 98.56 94 GLY B C 1
ATOM 2203 O O . GLY B 1 94 ? 1.372 -17.641 -9.867 1 98.56 94 GLY B O 1
ATOM 2204 N N . CYS B 1 95 ? 2.805 -16 -9.461 1 98.75 95 CYS B N 1
ATOM 2205 C CA . CYS B 1 95 ? 1.836 -15.203 -8.719 1 98.75 95 CYS B CA 1
ATOM 2206 C C . CYS B 1 95 ? 2.248 -13.734 -8.695 1 98.75 95 CYS B C 1
ATOM 2208 O O . CYS B 1 95 ? 3.395 -13.398 -8.992 1 98.75 95 CYS B O 1
ATOM 2210 N N . ALA B 1 96 ? 1.372 -12.93 -8.43 1 98.81 96 ALA B N 1
ATOM 2211 C CA . ALA B 1 96 ? 1.567 -11.492 -8.242 1 98.81 96 ALA B CA 1
ATOM 2212 C C . ALA B 1 96 ? 0.382 -10.875 -7.516 1 98.81 96 ALA B C 1
ATOM 2214 O O . ALA B 1 96 ? -0.734 -11.398 -7.57 1 98.81 96 ALA B O 1
ATOM 2215 N N . THR B 1 97 ? 0.639 -9.805 -6.836 1 98.88 97 THR B N 1
ATOM 2216 C CA . THR B 1 97 ? -0.393 -9.148 -6.043 1 98.88 97 THR B CA 1
ATOM 2217 C C . THR B 1 97 ? -0.539 -7.684 -6.445 1 98.88 97 THR B C 1
ATOM 2219 O O . THR B 1 97 ? 0.459 -6.992 -6.66 1 98.88 97 THR B O 1
ATOM 2222 N N . LEU B 1 98 ? -1.721 -7.23 -6.652 1 98.88 98 LEU B N 1
ATOM 2223 C CA . LEU B 1 98 ? -2.045 -5.809 -6.699 1 98.88 98 LEU B CA 1
ATOM 2224 C C . LEU B 1 98 ? -2.752 -5.371 -5.422 1 98.88 98 LEU B C 1
ATOM 2226 O O . LEU B 1 98 ? -3.799 -5.918 -5.066 1 98.88 98 LEU B O 1
ATOM 2230 N N . VAL B 1 99 ? -2.166 -4.473 -4.688 1 98.88 99 VAL B N 1
ATOM 2231 C CA . VAL B 1 99 ? -2.811 -3.83 -3.549 1 98.88 99 VAL B CA 1
ATOM 2232 C C . VAL B 1 99 ? -3.383 -2.479 -3.973 1 98.88 99 VAL B C 1
ATOM 2234 O O . VAL B 1 99 ? -2.643 -1.593 -4.406 1 98.88 99 VAL B O 1
ATOM 2237 N N . VAL B 1 100 ? -4.676 -2.322 -3.834 1 98.75 100 VAL B N 1
ATOM 2238 C CA . VAL B 1 100 ? -5.348 -1.091 -4.238 1 98.75 100 VAL B CA 1
ATOM 2239 C C . VAL B 1 100 ? -5.488 -0.16 -3.039 1 98.75 100 VAL B C 1
ATOM 2241 O O . VAL B 1 100 ? -6.102 -0.523 -2.031 1 98.75 100 VAL B O 1
ATOM 2244 N N . GLU B 1 101 ? -4.883 0.935 -3.172 1 98.75 101 GLU B N 1
ATOM 2245 C CA . GLU B 1 101 ? -4.914 1.966 -2.139 1 98.75 101 GLU B CA 1
ATOM 2246 C C . GLU B 1 101 ? -5.906 3.07 -2.49 1 98.75 101 GLU B C 1
ATOM 2248 O O . GLU B 1 101 ? -5.84 3.648 -3.578 1 98.75 101 GLU B O 1
ATOM 2253 N N . LEU B 1 102 ? -6.801 3.398 -1.555 1 98.62 102 LEU B N 1
ATOM 2254 C CA . LEU B 1 102 ? -7.73 4.512 -1.729 1 98.62 102 LEU B CA 1
ATOM 2255 C C . LEU B 1 102 ? -7.023 5.848 -1.517 1 98.62 102 LEU B C 1
ATOM 2257 O O . LEU B 1 102 ? -6.207 5.984 -0.602 1 98.62 102 LEU B O 1
ATOM 2261 N N . LYS B 1 103 ? -7.328 6.75 -2.426 1 98.25 103 LYS B N 1
ATOM 2262 C CA . LYS B 1 103 ? -6.77 8.094 -2.32 1 98.25 103 LYS B CA 1
ATOM 2263 C C . LYS B 1 103 ? -7.875 9.148 -2.285 1 98.25 103 LYS B C 1
ATOM 2265 O O . LYS B 1 103 ? -8.992 8.898 -2.748 1 98.25 103 LYS B O 1
ATOM 2270 N N . ILE B 1 104 ? -7.523 10.25 -1.67 1 97.88 104 ILE B N 1
ATOM 2271 C CA . ILE B 1 104 ? -8.375 11.422 -1.815 1 97.88 104 ILE B CA 1
ATOM 2272 C C . ILE B 1 104 ? -7.891 12.273 -2.986 1 97.88 104 ILE B C 1
ATOM 2274 O O . ILE B 1 104 ? -8.695 12.836 -3.73 1 97.88 104 ILE B O 1
ATOM 2278 N N . ILE B 1 105 ? -6.574 12.344 -3.123 1 97.19 105 ILE B N 1
ATOM 2279 C CA . ILE B 1 105 ? -5.988 13.094 -4.23 1 97.19 105 ILE B CA 1
ATOM 2280 C C . ILE B 1 105 ? -6.43 12.477 -5.559 1 97.19 105 ILE B C 1
ATOM 2282 O O . ILE B 1 105 ? -6.859 11.32 -5.598 1 97.19 105 ILE B O 1
ATOM 2286 N N . HIS B 1 106 ? -6.371 13.352 -6.668 1 96.56 106 HIS B N 1
ATOM 2287 C CA . HIS B 1 106 ? -6.762 12.93 -8.008 1 96.56 106 HIS B CA 1
ATOM 2288 C C . HIS B 1 106 ? -8.227 12.508 -8.047 1 96.56 106 HIS B C 1
ATOM 2290 O O . HIS B 1 106 ? -8.547 11.422 -8.531 1 96.56 106 HIS B O 1
ATOM 2296 N N . LYS B 1 107 ? -9.141 13.328 -7.461 1 96.44 107 LYS B N 1
ATOM 2297 C CA . LYS B 1 107 ? -10.594 13.172 -7.488 1 96.44 107 LYS B CA 1
ATOM 2298 C C . LYS B 1 107 ? -11.016 11.859 -6.828 1 96.44 107 LYS B C 1
ATOM 2300 O O . LYS B 1 107 ? -11.789 11.094 -7.402 1 96.44 107 LYS B O 1
ATOM 2305 N N . CYS B 1 108 ? -10.414 11.562 -5.664 1 97.38 108 CYS B N 1
ATOM 2306 C CA . CYS B 1 108 ? -10.734 10.367 -4.898 1 97.38 108 CYS B CA 1
ATOM 2307 C C . CYS B 1 108 ? -10.469 9.109 -5.719 1 97.38 108 CYS B C 1
ATOM 2309 O O . CYS B 1 108 ? -11.297 8.195 -5.75 1 97.38 108 CYS B O 1
ATOM 2311 N N . SER B 1 109 ? -9.367 9.18 -6.449 1 97.31 109 SER B N 1
ATOM 2312 C CA . SER B 1 109 ? -8.969 8.023 -7.246 1 97.31 109 SER B CA 1
ATOM 2313 C C . SER B 1 109 ? -8.336 6.938 -6.375 1 97.31 109 SER B C 1
ATOM 2315 O O . SER B 1 109 ? -8.578 6.895 -5.168 1 97.31 109 SER B O 1
ATOM 2317 N N . LYS B 1 110 ? -7.695 5.973 -7.031 1 98.31 110 LYS B N 1
ATOM 2318 C CA . LYS B 1 110 ? -6.984 4.879 -6.379 1 98.31 110 LYS B CA 1
ATOM 2319 C C . LYS B 1 110 ? -5.578 4.719 -6.953 1 98.31 110 LYS B C 1
ATOM 2321 O O . LYS B 1 110 ? -5.301 5.168 -8.062 1 98.31 110 LYS B O 1
ATOM 2326 N N . ARG B 1 111 ? -4.762 4.215 -6.125 1 98.25 111 ARG B N 1
ATOM 2327 C CA . ARG B 1 111 ? -3.408 3.863 -6.543 1 98.25 111 ARG B CA 1
ATOM 2328 C C . ARG B 1 111 ? -3.139 2.377 -6.328 1 98.25 111 ARG B C 1
ATOM 2330 O O . ARG B 1 111 ? -3.545 1.808 -5.312 1 98.25 111 ARG B O 1
ATOM 2337 N N . GLY B 1 112 ? -2.488 1.767 -7.312 1 98.62 112 GLY B N 1
ATOM 2338 C CA . GLY B 1 112 ? -2.139 0.36 -7.184 1 98.62 112 GLY B CA 1
ATOM 2339 C C . GLY B 1 112 ? -0.683 0.138 -6.82 1 98.62 112 GLY B C 1
ATOM 2340 O O . GLY B 1 112 ? 0.2 0.842 -7.316 1 98.62 112 GLY B O 1
ATOM 2341 N N . HIS B 1 113 ? -0.442 -0.812 -5.945 1 98.75 113 HIS B N 1
ATOM 2342 C CA . HIS B 1 113 ? 0.893 -1.308 -5.629 1 98.75 113 HIS B CA 1
ATOM 2343 C C . HIS B 1 113 ? 1.059 -2.758 -6.07 1 98.75 113 HIS B C 1
ATOM 2345 O O . HIS B 1 113 ? 0.357 -3.645 -5.574 1 98.75 113 HIS B O 1
ATOM 2351 N N . ILE B 1 114 ? 1.938 -2.998 -7 1 98.75 114 ILE B N 1
ATOM 2352 C CA . ILE B 1 114 ? 2.25 -4.375 -7.367 1 98.75 114 ILE B CA 1
ATOM 2353 C C . ILE B 1 114 ? 3.287 -4.945 -6.402 1 98.75 114 ILE B C 1
ATOM 2355 O O . ILE B 1 114 ? 4.309 -4.3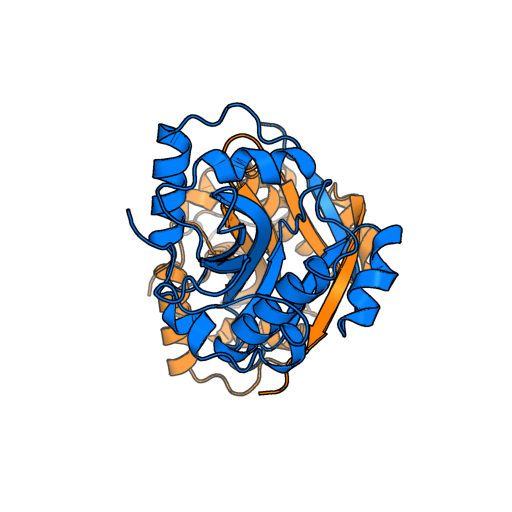09 -6.137 1 98.75 114 ILE B O 1
ATOM 2359 N N . GLU B 1 115 ? 2.969 -6.109 -5.898 1 98.25 115 GLU B N 1
ATOM 2360 C CA . GLU B 1 115 ? 3.797 -6.758 -4.883 1 98.25 115 GLU B CA 1
ATOM 2361 C C . GLU B 1 115 ? 3.938 -8.25 -5.156 1 98.25 115 GLU B C 1
ATOM 2363 O O . GLU B 1 115 ? 3.113 -8.836 -5.859 1 98.25 115 GLU B O 1
ATOM 2368 N N . ASP B 1 116 ? 4.992 -8.867 -4.645 1 98.06 116 ASP B N 1
ATOM 2369 C CA . ASP B 1 116 ? 5.172 -10.305 -4.527 1 98.06 116 ASP B CA 1
ATOM 2370 C C . ASP B 1 116 ? 5.055 -10.992 -5.887 1 98.06 116 ASP B C 1
ATOM 2372 O O . ASP B 1 116 ? 4.324 -11.977 -6.035 1 98.06 116 ASP B O 1
ATOM 2376 N N . VAL B 1 117 ? 5.738 -10.453 -6.832 1 98.12 117 VAL B N 1
ATOM 2377 C CA . VAL B 1 117 ? 5.773 -11.039 -8.164 1 98.12 117 VAL B CA 1
ATOM 2378 C C . VAL B 1 117 ? 6.793 -12.172 -8.203 1 98.12 117 VAL B C 1
ATOM 2380 O O . VAL B 1 117 ? 7.98 -11.961 -7.938 1 98.12 117 VAL B O 1
ATOM 2383 N N . VAL B 1 118 ? 6.309 -13.344 -8.508 1 98 118 VAL B N 1
ATOM 2384 C CA . VAL B 1 118 ? 7.199 -14.492 -8.562 1 98 118 VAL B CA 1
ATOM 2385 C C . VAL B 1 118 ? 6.766 -15.43 -9.688 1 98 118 VAL B C 1
ATOM 2387 O O . VAL B 1 118 ? 5.574 -15.695 -9.859 1 98 118 VAL B O 1
ATOM 2390 N N . VAL B 1 119 ? 7.66 -15.789 -10.492 1 98.12 119 VAL B N 1
ATOM 2391 C CA . VAL B 1 119 ? 7.52 -16.922 -11.406 1 98.12 119 VAL B CA 1
ATOM 2392 C C . VAL B 1 119 ? 8.414 -18.062 -10.953 1 98.12 119 VAL B C 1
ATOM 2394 O O . VAL B 1 119 ? 9.586 -17.859 -10.617 1 98.12 119 VAL B O 1
ATOM 2397 N N . ASP B 1 120 ? 7.832 -19.25 -10.93 1 98.06 120 ASP B N 1
ATOM 2398 C CA . ASP B 1 120 ? 8.602 -20.422 -10.539 1 98.06 120 ASP B CA 1
ATOM 2399 C C . ASP B 1 120 ? 9.891 -20.531 -11.336 1 98.06 120 ASP B C 1
ATOM 2401 O O . ASP B 1 120 ? 9.898 -20.312 -12.555 1 98.06 120 ASP B O 1
ATOM 2405 N N . GLU B 1 121 ? 10.906 -20.906 -10.656 1 97 121 GLU B N 1
ATOM 2406 C CA . GLU B 1 121 ? 12.227 -21 -11.273 1 97 121 GLU B CA 1
ATOM 2407 C C . GLU B 1 121 ? 12.211 -21.906 -12.492 1 97 121 GLU B C 1
ATOM 2409 O O . GLU B 1 121 ? 12.906 -21.641 -13.477 1 97 121 GLU B O 1
ATOM 2414 N N . ASP B 1 122 ? 11.438 -22.906 -12.484 1 95.19 122 ASP B N 1
ATOM 2415 C CA . ASP B 1 122 ? 11.391 -23.891 -13.555 1 95.19 122 ASP B CA 1
ATOM 2416 C C . ASP B 1 122 ? 10.578 -23.391 -14.742 1 95.19 122 ASP B C 1
ATOM 2418 O O . ASP B 1 122 ? 10.57 -24.016 -15.805 1 95.19 122 ASP B O 1
ATOM 2422 N N . CYS B 1 123 ? 9.922 -22.266 -14.547 1 95.38 123 CYS B N 1
ATOM 2423 C CA . CYS B 1 123 ? 9.016 -21.781 -15.578 1 95.38 123 CYS B CA 1
ATOM 2424 C C . CYS B 1 123 ? 9.375 -20.359 -15.992 1 95.38 123 CYS B C 1
ATOM 2426 O O . CYS B 1 123 ? 8.531 -19.625 -16.531 1 95.38 123 CYS B O 1
ATOM 2428 N N . ARG B 1 124 ? 10.562 -19.938 -15.719 1 94.44 124 ARG B N 1
ATOM 2429 C CA . ARG B 1 124 ? 10.969 -18.578 -16.031 1 94.44 124 ARG B CA 1
ATOM 2430 C C . ARG B 1 124 ? 11.352 -18.422 -17.5 1 94.44 124 ARG B C 1
ATOM 2432 O O . ARG B 1 124 ? 11.5 -19.422 -18.203 1 94.44 124 ARG B O 1
ATOM 2439 N N . LYS B 1 125 ? 11.289 -17.219 -18 1 92.25 125 LYS B N 1
ATOM 2440 C CA . LYS B 1 125 ? 11.664 -16.859 -19.359 1 92.25 125 LYS B CA 1
ATOM 2441 C C . LYS B 1 125 ? 10.656 -17.391 -20.375 1 92.25 125 LYS B C 1
ATOM 2443 O O . LYS B 1 125 ? 11.016 -17.703 -21.516 1 92.25 125 LYS B O 1
ATOM 2448 N N . GLN B 1 126 ? 9.484 -17.594 -19.906 1 92.94 126 GLN B N 1
ATOM 2449 C CA . GLN B 1 126 ? 8.398 -18.031 -20.781 1 92.94 126 GLN B CA 1
ATOM 2450 C C . GLN B 1 126 ? 7.375 -16.922 -20.984 1 92.94 126 GLN B C 1
ATOM 2452 O O . GLN B 1 126 ? 6.328 -17.141 -21.594 1 92.94 126 GLN B O 1
ATOM 2457 N N . GLY B 1 127 ? 7.648 -15.789 -20.391 1 94.38 127 GLY B N 1
ATOM 2458 C CA . GLY B 1 127 ? 6.758 -14.656 -20.547 1 94.38 127 GLY B CA 1
ATOM 2459 C C . GLY B 1 127 ? 5.688 -14.578 -19.484 1 94.38 127 GLY B C 1
ATOM 2460 O O . GLY B 1 127 ? 4.797 -13.727 -19.547 1 94.38 127 GLY B O 1
ATOM 2461 N N . PHE B 1 128 ? 5.762 -15.391 -18.469 1 96.94 128 PHE B N 1
ATOM 2462 C CA . PHE B 1 128 ? 4.746 -15.43 -17.422 1 96.94 128 PHE B CA 1
ATOM 2463 C C . PHE B 1 128 ? 4.812 -14.172 -16.562 1 96.94 128 PHE B C 1
ATOM 2465 O O . PHE B 1 128 ? 3.789 -13.695 -16.078 1 96.94 128 PHE B O 1
ATOM 2472 N N . GLY B 1 129 ? 6.051 -13.695 -16.375 1 96.81 129 GLY B N 1
ATOM 2473 C CA . GLY B 1 129 ? 6.164 -12.43 -15.672 1 96.81 129 GLY B CA 1
ATOM 2474 C C . GLY B 1 129 ? 5.402 -11.305 -16.344 1 96.81 129 GLY B C 1
ATOM 2475 O O . GLY B 1 129 ? 4.648 -10.586 -15.688 1 96.81 129 GLY B O 1
ATOM 2476 N N . LYS B 1 130 ? 5.633 -11.203 -17.625 1 96.06 130 LYS B N 1
ATOM 2477 C CA . LYS B 1 130 ? 4.93 -10.195 -18.422 1 96.06 130 LYS B CA 1
ATOM 2478 C C . LYS B 1 130 ? 3.42 -10.391 -18.328 1 96.06 130 LYS B C 1
ATOM 2480 O O . LYS B 1 130 ? 2.67 -9.414 -18.219 1 96.06 130 LYS B O 1
ATOM 2485 N N . LEU B 1 131 ? 2.973 -11.555 -18.391 1 97.06 131 LEU B N 1
ATOM 2486 C CA . LEU B 1 131 ? 1.554 -11.891 -18.297 1 97.06 131 LEU B CA 1
ATOM 2487 C C . LEU B 1 131 ? 0.97 -11.43 -16.969 1 97.06 131 LEU B C 1
ATOM 2489 O O . LEU B 1 131 ? -0.08 -10.781 -16.938 1 97.06 131 LEU B O 1
ATOM 2493 N N . LEU B 1 132 ? 1.655 -11.742 -15.867 1 98 132 LEU B N 1
ATOM 2494 C CA . LEU B 1 132 ? 1.187 -11.391 -14.531 1 98 132 LEU B CA 1
ATOM 2495 C C . LEU B 1 132 ? 1.104 -9.875 -14.367 1 98 132 LEU B C 1
ATOM 2497 O O . LEU B 1 132 ? 0.074 -9.344 -13.945 1 98 132 LEU B O 1
ATOM 2501 N N . ILE B 1 133 ? 2.143 -9.203 -14.773 1 97.94 133 ILE B N 1
ATOM 2502 C CA . ILE B 1 133 ? 2.223 -7.758 -14.633 1 97.94 133 ILE B CA 1
ATOM 2503 C C . ILE B 1 133 ? 1.154 -7.09 -15.5 1 97.94 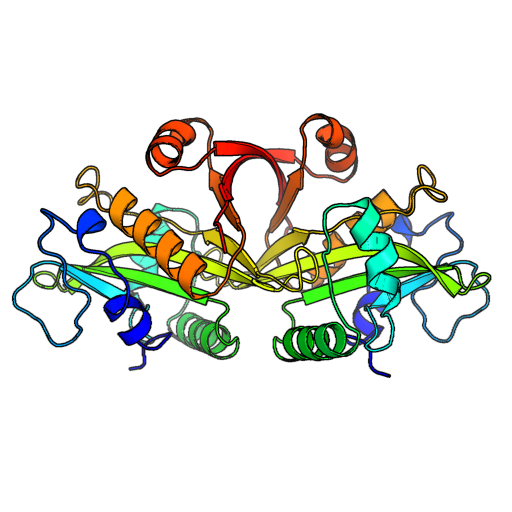133 ILE B C 1
ATOM 2505 O O . ILE B 1 133 ? 0.417 -6.223 -15.023 1 97.94 133 ILE B O 1
ATOM 2509 N N . GLY B 1 134 ? 1.112 -7.492 -16.734 1 97.19 134 GLY B N 1
ATOM 2510 C CA . GLY B 1 134 ? 0.099 -6.949 -17.609 1 97.19 134 GLY B CA 1
ATOM 2511 C C . GLY B 1 134 ? -1.313 -7.121 -17.094 1 97.19 134 GLY B C 1
ATOM 2512 O O . GLY B 1 134 ? -2.141 -6.215 -17.203 1 97.19 134 GLY B O 1
ATOM 2513 N N . THR B 1 135 ? -1.609 -8.266 -16.594 1 98.06 135 THR B N 1
ATOM 2514 C CA . THR B 1 135 ? -2.928 -8.547 -16.031 1 98.06 135 THR B CA 1
ATOM 2515 C C . THR B 1 135 ? -3.238 -7.602 -14.875 1 98.06 135 THR B C 1
ATOM 2517 O O . THR B 1 135 ? -4.328 -7.031 -14.812 1 98.06 135 THR B O 1
ATOM 2520 N N . LEU B 1 136 ? -2.258 -7.398 -13.969 1 98.38 136 LEU B N 1
ATOM 2521 C CA . LEU B 1 136 ? -2.492 -6.547 -12.805 1 98.38 136 LEU B CA 1
ATOM 2522 C C . LEU B 1 136 ? -2.701 -5.098 -13.227 1 98.38 136 LEU B C 1
ATOM 2524 O O . LEU B 1 136 ? -3.473 -4.367 -12.602 1 98.38 136 LEU B O 1
ATOM 2528 N N . ILE B 1 137 ? -2.016 -4.695 -14.281 1 97.75 137 ILE B N 1
ATOM 2529 C CA . ILE B 1 137 ? -2.238 -3.355 -14.812 1 97.75 137 ILE B CA 1
ATOM 2530 C C . ILE B 1 137 ? -3.691 -3.213 -15.258 1 97.75 137 ILE B C 1
ATOM 2532 O O . ILE B 1 137 ? -4.355 -2.225 -14.938 1 97.75 137 ILE B O 1
ATOM 2536 N N . LYS B 1 138 ? -4.188 -4.184 -15.93 1 97.62 138 LYS B N 1
ATOM 2537 C CA . LYS B 1 138 ? -5.57 -4.148 -16.406 1 97.62 138 LYS B CA 1
ATOM 2538 C C . LYS B 1 138 ? -6.551 -4.191 -15.234 1 97.62 138 LYS B C 1
ATOM 2540 O O . LYS B 1 138 ? -7.594 -3.533 -15.273 1 97.62 138 LYS B O 1
ATOM 2545 N N . VAL B 1 139 ? -6.262 -5 -14.242 1 97.94 139 VAL B N 1
ATOM 2546 C CA . VAL B 1 139 ? -7.098 -5.023 -13.047 1 97.94 139 VAL B CA 1
ATOM 2547 C C . VAL B 1 139 ? -7.141 -3.631 -12.422 1 97.94 139 VAL B C 1
ATOM 2549 O O . VAL B 1 139 ? -8.219 -3.129 -12.078 1 97.94 139 VAL B O 1
ATOM 2552 N N . GLY B 1 140 ? -5.934 -3.045 -12.227 1 98 140 GLY B N 1
ATOM 2553 C CA . GLY B 1 140 ? -5.867 -1.703 -11.672 1 98 140 GLY B CA 1
ATOM 2554 C C . GLY B 1 140 ? -6.656 -0.684 -12.469 1 98 140 GLY B C 1
ATOM 2555 O O . GLY B 1 140 ? -7.336 0.17 -11.891 1 98 140 GLY B O 1
ATOM 2556 N N . GLU B 1 141 ? -6.562 -0.796 -13.758 1 96.94 141 GLU B N 1
ATOM 2557 C CA . GLU B 1 141 ? -7.34 0.079 -14.633 1 96.94 141 GLU B CA 1
ATOM 2558 C C . GLU B 1 141 ? -8.836 -0.093 -14.391 1 96.94 141 GLU B C 1
ATOM 2560 O O . GLU B 1 141 ? -9.562 0.891 -14.234 1 96.94 141 GLU B O 1
ATOM 2565 N N . ALA B 1 142 ? -9.234 -1.298 -14.359 1 96.75 142 ALA B N 1
ATOM 2566 C CA . ALA B 1 142 ? -10.648 -1.61 -14.156 1 96.75 142 ALA B CA 1
ATOM 2567 C C . ALA B 1 142 ? -11.125 -1.125 -12.789 1 96.75 142 ALA B C 1
ATOM 2569 O O . ALA B 1 142 ? -12.289 -0.742 -12.633 1 96.75 142 ALA B O 1
ATOM 2570 N N . GLU B 1 143 ? -10.242 -1.124 -11.805 1 96.69 143 GLU B N 1
ATOM 2571 C CA . GLU B 1 143 ? -10.578 -0.713 -10.445 1 96.69 143 GLU B CA 1
ATOM 2572 C C . GLU B 1 143 ? -10.547 0.806 -10.305 1 96.69 143 GLU B C 1
ATOM 2574 O O . GLU B 1 143 ? -10.906 1.345 -9.258 1 96.69 143 GLU B O 1
ATOM 2579 N N . GLY B 1 144 ? -10.023 1.49 -11.336 1 96.75 144 GLY B N 1
ATOM 2580 C CA . GLY B 1 144 ? -10.039 2.943 -11.305 1 96.75 144 GLY B CA 1
ATOM 2581 C C . GLY B 1 144 ? -8.758 3.537 -10.742 1 96.75 144 GLY B C 1
ATOM 2582 O O . GLY B 1 144 ? -8.758 4.668 -10.25 1 96.75 144 GLY B O 1
ATOM 2583 N N . CYS B 1 145 ? -7.699 2.791 -10.742 1 97.94 145 CYS B N 1
ATOM 2584 C CA . CYS B 1 145 ? -6.414 3.342 -10.328 1 97.94 145 CYS B CA 1
ATOM 2585 C C . CYS B 1 145 ? -5.91 4.367 -11.328 1 97.94 145 CYS B C 1
ATOM 2587 O O . CYS B 1 145 ? -6 4.156 -12.539 1 97.94 145 CYS B O 1
ATOM 2589 N N . TYR B 1 146 ? -5.355 5.496 -10.844 1 97.5 146 TYR B N 1
ATOM 2590 C CA . TYR B 1 146 ? -4.77 6.484 -11.742 1 97.5 146 TYR B CA 1
ATOM 2591 C C . TYR B 1 146 ? -3.293 6.195 -11.984 1 97.5 146 TYR B C 1
ATOM 2593 O O . TYR B 1 146 ? -2.701 6.711 -12.938 1 97.5 146 TYR B O 1
ATOM 2601 N N . LYS B 1 147 ? -2.795 5.387 -11.094 1 97.31 147 LYS B N 1
ATOM 2602 C CA . LYS B 1 147 ? -1.371 5.066 -11.102 1 97.31 147 LYS B CA 1
ATOM 2603 C C . LYS B 1 147 ? -1.108 3.697 -10.484 1 97.31 147 LYS B C 1
ATOM 2605 O O . LYS B 1 147 ? -1.786 3.301 -9.531 1 97.31 147 LYS B O 1
ATOM 2610 N N . ILE B 1 148 ? -0.204 2.924 -11.047 1 98.56 148 ILE B N 1
ATOM 2611 C CA . ILE B 1 148 ? 0.291 1.678 -10.469 1 98.56 148 ILE B CA 1
ATOM 2612 C C . ILE B 1 148 ? 1.812 1.736 -10.344 1 98.56 148 ILE B C 1
ATOM 2614 O O . ILE B 1 148 ? 2.498 2.203 -11.258 1 98.56 148 ILE B O 1
ATOM 2618 N N . SER B 1 149 ? 2.287 1.33 -9.172 1 98.38 149 SER B N 1
ATOM 2619 C CA . SER B 1 149 ? 3.732 1.36 -8.977 1 98.38 149 SER B CA 1
ATOM 2620 C C . SER B 1 149 ? 4.23 0.069 -8.336 1 98.38 149 SER B C 1
ATOM 2622 O O . SER B 1 149 ? 3.434 -0.739 -7.852 1 98.38 149 SER B O 1
ATOM 2624 N N . LEU B 1 150 ? 5.473 -0.127 -8.422 1 98.25 150 LEU B N 1
ATOM 2625 C CA . LEU B 1 150 ? 6.191 -1.204 -7.746 1 98.25 150 LEU B CA 1
ATOM 2626 C C . LEU B 1 150 ? 7.621 -0.782 -7.422 1 98.25 150 LEU B C 1
ATOM 2628 O O . LEU B 1 150 ? 8.125 0.188 -7.984 1 98.25 150 LEU B O 1
ATOM 2632 N N . ASP B 1 151 ? 8.172 -1.45 -6.449 1 97.81 151 ASP B N 1
ATOM 2633 C CA . ASP B 1 151 ? 9.586 -1.286 -6.113 1 97.81 151 ASP B CA 1
ATOM 2634 C C . ASP B 1 151 ? 10.398 -2.49 -6.574 1 97.81 151 ASP B C 1
ATOM 2636 O O . ASP B 1 151 ? 10.008 -3.637 -6.352 1 97.81 151 ASP B O 1
ATOM 2640 N N . CYS B 1 152 ? 11.508 -2.242 -7.207 1 97.25 152 CYS B N 1
ATOM 2641 C CA . CYS B 1 152 ? 12.344 -3.344 -7.668 1 97.25 152 CYS B CA 1
ATOM 2642 C C . CYS B 1 152 ? 13.82 -2.977 -7.602 1 97.25 152 CYS B C 1
ATOM 2644 O O . CYS B 1 152 ? 14.164 -1.802 -7.461 1 97.25 152 CYS B O 1
ATOM 2646 N N . ASN B 1 153 ? 14.625 -4.055 -7.59 1 96.38 153 ASN B N 1
ATOM 2647 C CA . ASN B 1 153 ? 16.062 -3.826 -7.762 1 96.38 153 ASN B CA 1
ATOM 2648 C C . ASN B 1 153 ? 16.375 -3.219 -9.125 1 96.38 153 ASN B C 1
ATOM 2650 O O . ASN B 1 153 ? 15.68 -3.494 -10.102 1 96.38 153 ASN B O 1
ATOM 2654 N N . GLN B 1 154 ? 17.469 -2.498 -9.156 1 95.12 154 GLN B N 1
ATOM 2655 C CA . GLN B 1 154 ? 17.844 -1.792 -10.375 1 95.12 154 GLN B CA 1
ATOM 2656 C C . GLN B 1 154 ? 18 -2.76 -11.547 1 95.12 154 GLN B C 1
ATOM 2658 O O . GLN B 1 154 ? 17.703 -2.412 -12.688 1 95.12 154 GLN B O 1
ATOM 2663 N N . ASP B 1 155 ? 18.469 -3.951 -11.242 1 95.5 155 ASP B N 1
ATOM 2664 C CA . ASP B 1 155 ? 18.75 -4.91 -12.305 1 95.5 155 ASP B CA 1
ATOM 2665 C C . ASP B 1 155 ? 17.453 -5.43 -12.938 1 95.5 155 ASP B C 1
ATOM 2667 O O . ASP B 1 155 ? 17.484 -6.047 -14 1 95.5 155 ASP B O 1
ATOM 2671 N N . LYS B 1 156 ? 16.328 -5.191 -12.312 1 95.94 156 LYS B N 1
ATOM 2672 C CA . LYS B 1 156 ? 15.047 -5.648 -12.836 1 95.94 156 LYS B CA 1
ATOM 2673 C C . LYS B 1 156 ? 14.328 -4.527 -13.578 1 95.94 156 LYS B C 1
ATOM 2675 O O . LYS B 1 156 ? 13.258 -4.742 -14.148 1 95.94 156 LYS B O 1
ATOM 2680 N N . ALA B 1 157 ? 14.906 -3.363 -13.609 1 96.69 157 ALA B N 1
ATOM 2681 C CA . ALA B 1 157 ? 14.266 -2.17 -14.164 1 96.69 157 ALA B CA 1
ATOM 2682 C C . ALA B 1 157 ? 13.914 -2.371 -15.633 1 96.69 157 ALA B C 1
ATOM 2684 O O . ALA B 1 157 ? 12.82 -1.99 -16.062 1 96.69 157 ALA B O 1
ATOM 2685 N N . ILE B 1 158 ? 14.781 -3.012 -16.359 1 96.56 158 ILE B N 1
ATOM 2686 C CA . ILE B 1 158 ? 14.586 -3.186 -17.797 1 96.56 158 ILE B CA 1
ATOM 2687 C C . ILE B 1 158 ? 13.344 -4.027 -18.062 1 96.56 158 ILE B C 1
ATOM 2689 O O . ILE B 1 158 ? 12.57 -3.744 -18.969 1 96.56 158 ILE B O 1
ATOM 2693 N N . PHE B 1 159 ? 13.188 -5.027 -17.281 1 96.88 159 PHE B N 1
ATOM 2694 C CA . PHE B 1 159 ? 12 -5.875 -17.406 1 96.88 159 PHE B CA 1
ATOM 2695 C C . PHE B 1 159 ? 10.727 -5.047 -17.266 1 96.88 159 PHE B C 1
ATOM 2697 O O . PHE B 1 159 ? 9.82 -5.168 -18.094 1 96.88 159 PHE B O 1
ATOM 2704 N N . TYR B 1 160 ? 10.617 -4.203 -16.266 1 97.81 160 TYR B N 1
ATOM 2705 C CA . TYR B 1 160 ? 9.406 -3.439 -16 1 97.81 160 TYR B CA 1
ATOM 2706 C C . TYR B 1 160 ? 9.25 -2.297 -17 1 97.81 160 TYR B C 1
ATOM 2708 O O . TYR B 1 160 ? 8.133 -1.933 -17.375 1 97.81 160 TYR B O 1
ATOM 2716 N N . GLU B 1 161 ? 10.359 -1.748 -17.453 1 97.56 161 GLU B N 1
ATOM 2717 C CA . GLU B 1 161 ? 10.305 -0.742 -18.516 1 97.56 161 GLU B CA 1
ATOM 2718 C C . GLU B 1 161 ? 9.648 -1.297 -19.781 1 97.56 161 GLU B C 1
ATOM 2720 O O . GLU B 1 161 ? 8.867 -0.605 -20.422 1 97.56 161 GLU B O 1
ATOM 2725 N N . ARG B 1 162 ? 9.945 -2.523 -20.047 1 94.69 162 ARG B N 1
ATOM 2726 C CA . ARG B 1 162 ? 9.375 -3.186 -21.219 1 94.69 162 ARG B CA 1
ATOM 2727 C C . ARG B 1 162 ? 7.875 -3.408 -21.031 1 94.69 162 ARG B C 1
ATOM 2729 O O . ARG B 1 162 ? 7.164 -3.666 -22.016 1 94.69 162 ARG B O 1
ATOM 2736 N N . ASN B 1 163 ? 7.445 -3.332 -19.875 1 93 163 ASN B N 1
ATOM 2737 C CA . ASN B 1 163 ? 6.027 -3.506 -19.578 1 93 163 ASN B CA 1
ATOM 2738 C C . ASN B 1 163 ? 5.336 -2.168 -19.344 1 93 163 ASN B C 1
ATOM 2740 O O . ASN B 1 163 ? 4.258 -2.117 -18.734 1 93 163 ASN B O 1
ATOM 2744 N N . GLY B 1 164 ? 5.961 -1.066 -19.703 1 95.56 164 GLY B N 1
ATOM 2745 C CA . GLY B 1 164 ? 5.324 0.239 -19.703 1 95.56 164 GLY B CA 1
ATOM 2746 C C . GLY B 1 164 ? 5.629 1.058 -18.469 1 95.56 164 GLY B C 1
ATOM 2747 O O . GLY B 1 164 ? 5.164 2.191 -18.344 1 95.56 164 GLY B O 1
ATOM 2748 N N . PHE B 1 165 ? 6.445 0.528 -17.594 1 98.19 165 PHE B N 1
ATOM 2749 C CA . PHE B 1 165 ? 6.797 1.271 -16.391 1 98.19 165 PHE B CA 1
ATOM 2750 C C . PHE B 1 165 ? 7.953 2.227 -16.656 1 98.19 165 PHE B C 1
ATOM 2752 O O . PHE B 1 165 ? 8.734 2.016 -17.594 1 98.19 165 PHE B O 1
ATOM 2759 N N . LYS B 1 166 ? 7.973 3.254 -15.82 1 97.75 166 LYS B N 1
ATOM 2760 C CA . LYS B 1 166 ? 9.086 4.203 -15.82 1 97.75 166 LYS B CA 1
ATOM 2761 C C . LYS B 1 166 ? 9.539 4.52 -14.398 1 97.75 166 LYS B C 1
ATOM 2763 O O . LYS B 1 166 ? 8.711 4.633 -13.492 1 97.75 166 LYS B O 1
ATOM 2768 N N . GLN B 1 167 ? 10.828 4.637 -14.297 1 95.88 167 GLN B N 1
ATOM 2769 C CA . GLN B 1 167 ? 11.312 5.055 -12.984 1 95.88 167 GLN B CA 1
ATOM 2770 C C . GLN B 1 167 ? 10.945 6.512 -12.711 1 95.88 167 GLN B C 1
ATOM 2772 O O . GLN B 1 167 ? 11.211 7.391 -13.531 1 95.88 167 GLN B O 1
ATOM 2777 N N . GLU B 1 168 ? 10.414 6.742 -11.594 1 92 168 GLU B N 1
ATOM 2778 C CA . GLU B 1 168 ? 10.055 8.109 -11.234 1 92 168 GLU B CA 1
ATOM 2779 C C . GLU B 1 168 ? 10.711 8.523 -9.922 1 92 168 GLU B C 1
ATOM 2781 O O . GLU B 1 168 ? 11.078 9.688 -9.742 1 92 168 GLU B O 1
ATOM 2786 N N . THR B 1 169 ? 10.852 7.66 -9.047 1 96.44 169 THR B N 1
ATOM 2787 C CA . THR B 1 169 ? 11.328 7.965 -7.703 1 96.44 169 THR B CA 1
ATOM 2788 C C . THR B 1 169 ? 12.211 6.84 -7.176 1 96.44 169 THR B C 1
ATOM 2790 O O . THR B 1 169 ? 12.508 5.887 -7.898 1 96.44 169 THR B O 1
ATOM 2793 N N . ILE B 1 170 ? 12.734 7.098 -6.016 1 97.5 170 ILE B N 1
ATOM 2794 C CA . ILE B 1 170 ? 13.445 6.039 -5.305 1 97.5 170 ILE B CA 1
ATOM 2795 C C . ILE B 1 170 ? 12.602 5.535 -4.141 1 97.5 170 ILE B C 1
ATOM 2797 O O . ILE B 1 170 ? 11.688 6.23 -3.682 1 97.5 170 ILE B O 1
ATOM 2801 N N . SER B 1 171 ? 12.883 4.34 -3.787 1 97.94 171 SER B N 1
ATOM 2802 C CA . SER B 1 171 ? 12.172 3.74 -2.664 1 97.94 171 SER B CA 1
ATOM 2803 C C . SER B 1 171 ? 13.055 3.674 -1.422 1 97.94 171 SER B C 1
ATOM 2805 O O . SER B 1 171 ? 14.164 3.143 -1.472 1 97.94 171 SER B O 1
ATOM 2807 N N . MET B 1 172 ? 12.57 4.285 -0.302 1 97.88 172 MET B N 1
ATOM 2808 C CA . MET B 1 172 ? 13.266 4.258 0.985 1 97.88 172 MET B CA 1
ATOM 2809 C C . MET B 1 172 ? 12.516 3.379 1.983 1 97.88 172 MET B C 1
ATOM 2811 O O . MET B 1 172 ? 11.281 3.365 2.006 1 97.88 172 MET B O 1
ATOM 2815 N N . CYS B 1 173 ? 13.281 2.646 2.818 1 98.12 173 CYS B N 1
ATOM 2816 C CA . CYS B 1 173 ? 12.609 1.727 3.727 1 98.12 173 CYS B CA 1
ATOM 2817 C C . CYS B 1 173 ? 13.312 1.681 5.078 1 98.12 173 CYS B C 1
ATOM 2819 O O . CYS B 1 173 ? 14.5 2 5.176 1 98.12 173 CYS B O 1
ATOM 2821 N N . VAL B 1 174 ? 12.609 1.453 6.113 1 97.69 174 VAL B N 1
ATOM 2822 C CA . VAL B 1 174 ? 13.086 1.082 7.438 1 97.69 174 VAL B CA 1
ATOM 2823 C C . VAL B 1 174 ? 12.555 -0.298 7.816 1 97.69 174 VAL B C 1
ATOM 2825 O O . VAL B 1 174 ? 11.406 -0.63 7.512 1 97.69 174 VAL B O 1
ATOM 2828 N N . ARG B 1 175 ? 13.375 -1.15 8.32 1 96.19 175 ARG B N 1
ATOM 2829 C CA . ARG B 1 175 ? 12.969 -2.465 8.805 1 96.19 175 ARG B CA 1
ATOM 2830 C C . ARG B 1 175 ? 12.75 -2.449 10.32 1 96.19 175 ARG B C 1
ATOM 2832 O O . ARG B 1 175 ? 13.531 -1.84 11.055 1 96.19 175 ARG B O 1
ATOM 2839 N N . LEU B 1 176 ? 11.656 -3.023 10.641 1 94.56 176 LEU B N 1
ATOM 2840 C CA . LEU B 1 176 ? 11.266 -2.994 12.047 1 94.56 176 LEU B CA 1
ATOM 2841 C C . LEU B 1 176 ? 11.453 -4.363 12.688 1 94.56 176 LEU B C 1
ATOM 2843 O O . LEU B 1 176 ? 11.258 -5.391 12.031 1 94.56 176 LEU B O 1
ATOM 2847 N N . SER B 1 177 ? 12.102 -4.434 13.836 1 79.62 177 SER B N 1
ATOM 2848 C CA . SER B 1 177 ? 12.414 -5.684 14.523 1 79.62 177 SER B CA 1
ATOM 2849 C C . SER B 1 177 ? 11.258 -6.121 15.422 1 79.62 177 SER B C 1
ATOM 2851 O O . SER B 1 177 ? 10.656 -5.301 16.125 1 79.62 177 SER B O 1
ATOM 2853 N N . HIS B 1 178 ? 10.562 -7.234 15.016 1 67.06 178 HIS B N 1
ATOM 2854 C CA . HIS B 1 178 ? 9.633 -7.781 16 1 67.06 178 HIS B CA 1
ATOM 2855 C C . HIS B 1 178 ? 10.211 -9.016 16.688 1 67.06 178 HIS B C 1
ATOM 2857 O O . HIS B 1 178 ? 11.047 -9.711 16.109 1 67.06 178 HIS B O 1
#

Radius of gyration: 21.02 Å; Cα contacts (8 Å, |Δi|>4): 703; chains: 2; bounding box: 39×60×54 Å

Secondary structure (DSSP, 8-state):
--BSS-THHHHTS--HHHHTTS-EE--TT--SSSEEEEE-BTT-TTHHHHHHTTS------HHHHHHHHHHHHTSTTTEEEEEEEETTTTEEEEEEEEEEEE-SHHHH-EEEEEEEEEE-GGGTTSSHHHHHHHHHHHHHHHHTEEEEEEEE-GGGHHHHHTTT-EEEEEEEEEE---/--BSS-THHHHTS--HHHHTTS-EE--TT--SSSEEEEE-BTT-TTHHHHHHTTS------HHHHHHHHHHHHTSTTTEEEEEEEETTTTEEEEEEEEEEEE-SHHHH-EEEEEEEEEE-GGGTTSSHHHHHHHHHHHHHHHHTEEEEEEEE-GGGHHHHHTTT-EEEEEEEEEE---

Nearest PDB structures (foldseek):
  4ag9-assembly1_B  TM=9.245E-01  e=1.262E-17  Caenorhabditis elegans
  2o28-assembly1_B  TM=8.727E-01  e=1.610E-17  Homo sapiens
  3t90-assembly1_A-2  TM=9.723E-01  e=1.142E-15  Arabidopsis thaliana
  3cxp-assembly1_A-2  TM=8.553E-01  e=1.839E-16  Homo sapiens
  1i21-assembly1_B  TM=9.351E-01  e=3.902E-14  Saccharomyces cerevisiae

pLDDT: mean 95.98, std 3.9, range [67.06, 98.88]

InterPro domains:
  IPR000182 GNAT domain [PF00583] (61-165)
  IPR000182 GNAT domain [PS51186] (35-178)
  IPR016181 Acyl-CoA N-acyltransferase [SSF55729] (34-172)
  IPR039143 Glucosamine 6-phosphate N-acetyltransferase-like [PTHR13355] (30-172)